Protein AF-A0A7R9UTC3-F1 (afdb_monomer)

Foldseek 3Di:
DDDDDDDDDDDDDDDDDDDDDDDDDDDPPPPPDPPPPPDPPPPDPPPVPDDPDCDPLNVLLVVLLVDDLVVNLVSCVVCVVVPDPVSVVVLVVVLVPDPDPVVNVSSVVSVVSSVVSVVVVVVVVVVVVVVVVVLVVVLVQLQADPVRDHDPVGDVVSVVVSVVSCCVPVPPPDPVVVVVVVVVD

Mean predicted aligned error: 18.28 Å

Organism: Diacronema lutheri (NCBI:txid2081491)

Solvent-accessible surface area (backbone atoms only — not comparable to full-atom values): 11999 Å² total; per-residue (Å²): 135,82,85,82,89,84,88,83,89,80,90,82,90,80,86,82,87,77,82,90,78,85,81,83,78,90,68,91,81,74,86,79,73,80,84,75,78,77,69,77,79,94,74,84,70,80,82,82,75,80,75,90,60,87,43,79,58,52,58,49,52,53,52,54,71,76,46,54,80,79,54,37,60,52,53,46,63,77,39,48,90,69,63,48,72,67,44,57,52,50,50,49,51,52,37,68,74,45,86,52,69,69,57,33,50,52,50,51,54,49,51,57,50,52,53,51,52,52,50,52,52,50,55,50,48,53,53,50,50,51,52,51,50,54,51,50,51,57,49,55,53,51,59,30,49,100,86,67,46,77,60,84,81,68,57,67,67,36,54,49,51,35,54,51,49,50,53,70,75,48,63,88,65,50,72,66,64,68,61,51,54,69,75,80,107

pLDDT: mean 70.99, std 18.12, range [33.81, 90.69]

Structure (mmCIF, N/CA/C/O backbone):
data_AF-A0A7R9UTC3-F1
#
_entry.id   AF-A0A7R9UTC3-F1
#
loop_
_atom_site.group_PDB
_atom_site.id
_atom_site.type_symbol
_atom_site.label_atom_id
_atom_site.label_alt_id
_atom_site.label_comp_id
_atom_site.label_asym_id
_atom_site.label_entity_id
_atom_site.label_seq_id
_atom_site.pdbx_PDB_ins_code
_atom_site.Cartn_x
_atom_site.Cartn_y
_atom_site.Cartn_z
_atom_site.occupancy
_atom_site.B_iso_or_equiv
_atom_site.auth_seq_id
_atom_site.auth_comp_id
_atom_site.auth_asym_id
_atom_site.auth_atom_id
_atom_site.pdbx_PDB_model_num
ATOM 1 N N . MET A 1 1 ? 42.991 -38.786 -2.535 1.00 37.38 1 MET A N 1
ATOM 2 C CA . MET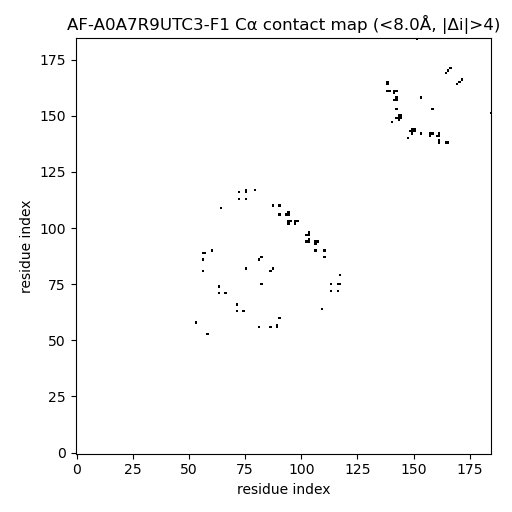 A 1 1 ? 43.175 -39.979 -3.396 1.00 37.38 1 MET A CA 1
ATOM 3 C C . MET A 1 1 ? 41.993 -40.906 -3.154 1.00 37.38 1 MET A C 1
ATOM 5 O O . MET A 1 1 ? 41.755 -41.253 -2.013 1.00 37.38 1 MET A O 1
ATOM 9 N N . ARG A 1 2 ? 41.061 -40.962 -4.114 1.00 38.56 2 ARG A N 1
ATOM 10 C CA . ARG A 1 2 ? 40.741 -42.149 -4.938 1.00 38.56 2 ARG A CA 1
ATOM 11 C C . ARG A 1 2 ? 40.221 -43.356 -4.137 1.00 38.56 2 ARG A C 1
ATOM 13 O O . ARG A 1 2 ? 40.991 -44.041 -3.479 1.00 38.56 2 ARG A O 1
ATOM 20 N N . LEU A 1 3 ? 38.918 -43.611 -4.301 1.00 45.75 3 LEU A N 1
ATOM 21 C CA . LEU A 1 3 ? 38.274 -44.921 -4.135 1.00 45.75 3 LEU A CA 1
ATOM 22 C C . LEU A 1 3 ? 39.023 -45.996 -4.945 1.00 45.75 3 LEU A C 1
ATOM 24 O O . LEU A 1 3 ? 39.682 -45.666 -5.939 1.00 45.75 3 LEU A O 1
ATOM 28 N N . PRO A 1 4 ? 38.823 -47.277 -4.605 1.00 52.94 4 PRO A N 1
ATOM 29 C CA . PRO A 1 4 ? 38.000 -48.063 -5.520 1.00 52.94 4 PRO A CA 1
ATOM 30 C C . PRO A 1 4 ? 36.991 -49.002 -4.845 1.00 52.94 4 PRO A C 1
ATOM 32 O O . PRO A 1 4 ? 37.151 -49.454 -3.715 1.00 52.94 4 PRO A O 1
ATOM 35 N N . LEU A 1 5 ? 35.946 -49.270 -5.628 1.00 44.19 5 LEU A N 1
ATOM 36 C CA . LEU A 1 5 ? 34.916 -50.280 -5.443 1.00 44.19 5 LEU A CA 1
ATOM 37 C C . LEU A 1 5 ? 35.503 -51.690 -5.301 1.00 44.19 5 LEU A C 1
ATOM 39 O O . LEU A 1 5 ? 36.396 -52.039 -6.065 1.00 44.19 5 LEU A O 1
ATOM 43 N N . THR A 1 6 ? 34.841 -52.537 -4.509 1.00 47.62 6 THR A N 1
ATOM 44 C CA . THR A 1 6 ? 34.521 -53.910 -4.931 1.00 47.62 6 THR A CA 1
ATOM 45 C C . THR A 1 6 ? 33.225 -54.396 -4.286 1.00 47.62 6 THR A C 1
ATOM 47 O O . THR A 1 6 ? 32.938 -54.168 -3.117 1.00 47.62 6 THR A O 1
ATOM 50 N N . MET A 1 7 ? 32.463 -55.054 -5.142 1.00 33.81 7 MET A N 1
ATOM 51 C CA . MET A 1 7 ? 31.121 -55.602 -5.059 1.00 33.81 7 MET A CA 1
ATOM 52 C C . MET A 1 7 ? 31.194 -57.055 -4.574 1.00 33.81 7 MET A C 1
ATOM 54 O O . MET A 1 7 ? 31.962 -57.820 -5.148 1.00 33.81 7 MET A O 1
ATOM 58 N N . VAL A 1 8 ? 30.383 -57.460 -3.588 1.00 42.84 8 VAL A N 1
ATOM 59 C CA . VAL A 1 8 ? 30.030 -58.874 -3.358 1.00 42.84 8 VAL A CA 1
ATOM 60 C C . VAL A 1 8 ? 28.569 -58.958 -2.924 1.00 42.84 8 VAL A C 1
ATOM 62 O O . VAL A 1 8 ? 28.156 -58.380 -1.922 1.00 42.84 8 VAL A O 1
ATOM 65 N N . ALA A 1 9 ? 27.798 -59.670 -3.737 1.00 37.06 9 ALA A N 1
ATOM 66 C CA . ALA A 1 9 ? 26.418 -60.049 -3.507 1.00 37.06 9 ALA A CA 1
ATOM 67 C C . ALA A 1 9 ? 26.323 -61.169 -2.458 1.00 37.06 9 ALA A C 1
ATOM 69 O O . ALA A 1 9 ? 27.143 -62.083 -2.456 1.00 37.06 9 ALA A O 1
ATOM 70 N N . SER A 1 10 ? 25.276 -61.154 -1.634 1.00 38.12 10 SER A N 1
ATOM 71 C CA . SER A 1 10 ? 24.827 -62.343 -0.909 1.00 38.12 10 SER A CA 1
ATOM 72 C C . SER A 1 10 ? 23.309 -62.359 -0.838 1.00 38.12 10 SER A C 1
ATOM 74 O O . SER A 1 10 ? 22.674 -61.397 -0.413 1.00 38.12 10 SER A O 1
ATOM 76 N N . LEU A 1 11 ? 22.767 -63.480 -1.299 1.00 36.03 11 LEU A N 1
ATOM 77 C CA . LEU A 1 11 ? 21.364 -63.847 -1.348 1.00 36.03 11 LEU A CA 1
ATOM 78 C C . LEU A 1 11 ? 20.743 -63.933 0.054 1.00 36.03 11 LEU A C 1
ATOM 80 O O . LEU A 1 11 ? 21.412 -64.289 1.022 1.00 36.03 11 LEU A O 1
ATOM 84 N N . GLY A 1 12 ? 19.433 -63.703 0.127 1.00 37.41 12 GLY A N 1
ATOM 85 C CA . GLY A 1 12 ? 18.634 -63.929 1.329 1.00 37.41 12 GLY A CA 1
ATOM 86 C C . GLY A 1 12 ? 17.148 -63.729 1.065 1.00 37.41 12 GLY A C 1
ATOM 87 O O . GLY A 1 12 ? 16.553 -62.769 1.538 1.00 37.41 12 GLY A O 1
ATOM 88 N N . ALA A 1 13 ? 16.570 -64.616 0.258 1.00 36.50 13 ALA A N 1
ATOM 89 C CA . ALA A 1 13 ? 15.149 -64.661 -0.047 1.00 36.50 13 ALA A CA 1
ATOM 90 C C . ALA A 1 13 ? 14.307 -65.022 1.193 1.00 36.50 13 ALA A C 1
ATOM 92 O O . ALA A 1 13 ? 14.515 -66.063 1.808 1.00 36.50 13 ALA A O 1
ATOM 93 N N . TRP A 1 14 ? 13.319 -64.185 1.501 1.00 40.44 14 TRP A N 1
ATOM 94 C CA . TRP A 1 14 ? 12.075 -64.544 2.190 1.00 40.44 14 TRP A CA 1
ATOM 95 C C . TRP A 1 14 ? 11.005 -64.344 1.101 1.00 40.44 14 TRP A C 1
ATOM 97 O O . TRP A 1 14 ? 10.898 -63.263 0.539 1.00 40.44 14 TRP A O 1
ATOM 107 N N . GLY A 1 15 ? 10.335 -65.364 0.573 1.00 35.06 15 GLY A N 1
ATOM 108 C CA . GLY A 1 15 ? 9.476 -66.277 1.316 1.00 35.06 15 GLY A CA 1
ATOM 109 C C . GLY A 1 15 ? 8.018 -65.793 1.292 1.00 35.06 15 GLY A C 1
ATOM 110 O O . GLY A 1 15 ? 7.385 -65.769 2.338 1.00 35.06 15 GLY A O 1
ATOM 111 N N . CYS A 1 16 ? 7.486 -65.375 0.132 1.00 38.47 16 CYS A N 1
ATOM 112 C CA . CYS A 1 16 ? 6.055 -65.101 -0.036 1.00 38.47 16 CYS A CA 1
ATOM 113 C C . CYS A 1 16 ? 5.342 -66.352 -0.558 1.00 38.47 16 CYS A C 1
ATOM 115 O O . CYS A 1 16 ? 5.507 -66.756 -1.708 1.00 38.47 16 CYS A O 1
ATOM 117 N N . ILE A 1 17 ? 4.545 -66.948 0.322 1.00 40.69 17 ILE A N 1
ATOM 118 C CA . ILE A 1 17 ? 3.571 -67.994 0.030 1.00 40.69 17 ILE A CA 1
ATOM 119 C C . ILE A 1 17 ? 2.322 -67.307 -0.526 1.00 40.69 17 ILE A C 1
ATOM 121 O O . ILE A 1 17 ? 1.690 -66.535 0.188 1.00 40.69 17 ILE A O 1
ATOM 125 N N . ALA A 1 18 ? 1.935 -67.615 -1.762 1.00 41.12 18 ALA A N 1
ATOM 126 C CA . ALA A 1 18 ? 0.545 -67.513 -2.198 1.00 41.12 18 ALA A CA 1
ATOM 127 C C . ALA A 1 18 ? 0.322 -68.399 -3.428 1.00 41.12 18 ALA A C 1
ATOM 129 O O . ALA A 1 18 ? 0.690 -68.056 -4.546 1.00 41.12 18 ALA A O 1
ATOM 130 N N . SER A 1 19 ? -0.234 -69.575 -3.140 1.00 43.91 19 SER A N 1
ATOM 131 C CA . SER A 1 19 ? -1.299 -70.267 -3.869 1.00 43.91 19 SER A CA 1
ATOM 132 C C . SER A 1 19 ? -1.400 -70.041 -5.380 1.00 43.91 19 SER A C 1
ATOM 134 O O . SER A 1 19 ? -1.719 -68.956 -5.861 1.00 43.91 19 SER A O 1
ATOM 136 N N . GLY A 1 20 ? -1.220 -71.138 -6.114 1.00 45.22 20 GLY A N 1
ATOM 137 C CA . GLY A 1 20 ? -1.264 -71.184 -7.562 1.00 45.22 20 GLY A CA 1
ATOM 138 C C . GLY A 1 20 ? -2.600 -70.766 -8.174 1.00 45.22 20 GLY A C 1
ATOM 139 O O . GLY A 1 20 ? -3.676 -71.198 -7.767 1.00 45.22 20 GLY A O 1
ATOM 140 N N . TYR A 1 21 ? -2.471 -69.992 -9.244 1.00 43.16 21 TYR A N 1
ATOM 141 C CA . TYR A 1 21 ? -3.413 -69.957 -10.347 1.00 43.16 21 TYR A CA 1
ATOM 142 C C . TYR A 1 21 ? -2.595 -69.918 -11.641 1.00 43.16 21 TYR A C 1
ATOM 144 O O . TYR A 1 21 ? -1.881 -68.957 -11.924 1.00 43.16 21 TYR A O 1
ATOM 152 N N . THR A 1 22 ? -2.633 -71.016 -12.389 1.00 63.44 22 THR A N 1
ATOM 153 C CA . THR A 1 22 ? -2.000 -71.166 -13.704 1.00 63.44 22 THR A CA 1
ATOM 154 C C . THR A 1 22 ? -2.817 -70.430 -14.771 1.00 63.44 22 THR A C 1
ATOM 156 O O . THR A 1 22 ? -3.990 -70.771 -14.936 1.00 63.44 22 THR A O 1
ATOM 159 N N . PRO A 1 23 ? -2.252 -69.494 -15.555 1.00 59.28 23 PRO A N 1
ATOM 160 C CA . PRO A 1 23 ? -2.908 -69.044 -16.778 1.00 59.28 23 PRO A CA 1
ATOM 161 C C . PRO A 1 23 ? -2.642 -70.035 -17.932 1.00 59.28 23 PRO A C 1
ATOM 163 O O . PRO A 1 23 ? -1.513 -70.517 -18.071 1.00 59.28 23 PRO A O 1
ATOM 166 N N . PRO A 1 24 ? -3.638 -70.355 -18.777 1.00 53.84 24 PRO A N 1
ATOM 167 C CA . PRO A 1 24 ? -3.433 -71.214 -19.935 1.00 53.84 24 PRO A CA 1
ATOM 168 C C . PRO A 1 24 ? -2.775 -70.463 -21.106 1.00 53.84 24 PRO A C 1
ATOM 170 O O . PRO A 1 24 ? -3.134 -69.334 -21.420 1.00 53.84 24 PRO A O 1
ATOM 173 N N . VAL A 1 25 ? -1.820 -71.160 -21.729 1.00 55.53 25 VAL A N 1
ATOM 174 C CA . VAL A 1 25 ? -1.406 -71.171 -23.147 1.00 55.53 25 VAL A CA 1
ATOM 175 C C . VAL A 1 25 ? -1.388 -69.830 -23.900 1.00 55.53 25 VAL A C 1
ATOM 177 O O . VAL A 1 25 ? -2.409 -69.259 -24.268 1.00 55.53 25 VAL A O 1
ATOM 180 N N . SER A 1 26 ? -0.167 -69.399 -24.220 1.00 53.16 26 SER A N 1
ATOM 181 C CA . SER A 1 26 ? 0.173 -68.271 -25.086 1.00 53.16 26 SER A CA 1
ATOM 182 C C . SER A 1 26 ? -0.438 -68.400 -26.485 1.00 53.16 26 SER A C 1
ATOM 184 O O . SER A 1 26 ? -0.037 -69.255 -27.272 1.00 53.16 26 SER A O 1
ATOM 186 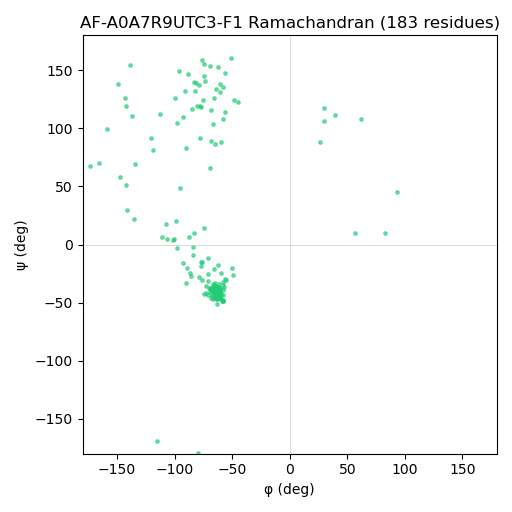N N . ASP A 1 27 ? -1.364 -67.504 -26.811 1.00 51.00 27 ASP A N 1
ATOM 187 C CA . ASP A 1 27 ? -1.904 -67.333 -28.158 1.00 51.00 27 ASP A CA 1
ATOM 188 C C . ASP A 1 27 ? -0.970 -66.398 -28.966 1.00 51.00 27 ASP A C 1
ATOM 190 O O . ASP A 1 27 ? -0.801 -65.229 -28.596 1.00 51.00 27 ASP A O 1
ATOM 194 N N . PRO A 1 28 ? -0.318 -66.847 -30.058 1.00 52.56 28 PRO A N 1
ATOM 195 C CA . PRO A 1 28 ? 0.684 -66.056 -30.783 1.00 52.56 28 PRO A CA 1
ATOM 196 C C . PRO A 1 28 ? 0.097 -64.920 -31.646 1.00 52.56 28 PRO A C 1
ATOM 198 O O . PRO A 1 28 ? 0.795 -64.344 -32.479 1.00 52.56 28 PRO A O 1
ATOM 201 N N . ARG A 1 29 ? -1.178 -64.558 -31.463 1.00 49.88 29 ARG A N 1
ATOM 202 C CA . ARG A 1 29 ? -1.873 -63.523 -32.253 1.00 49.88 29 ARG A CA 1
ATOM 203 C C . ARG A 1 29 ? -2.006 -62.161 -31.563 1.00 49.88 29 ARG A C 1
ATOM 205 O O . ARG A 1 29 ? -2.573 -61.242 -32.145 1.00 49.88 29 ARG A O 1
ATOM 212 N N . LEU A 1 30 ? -1.434 -61.985 -30.369 1.00 47.94 30 LEU A N 1
ATOM 213 C CA . LEU A 1 30 ? -1.480 -60.723 -29.610 1.00 47.94 30 LEU A CA 1
ATOM 214 C C . LEU A 1 30 ? -0.220 -59.842 -29.742 1.00 47.94 30 LEU A C 1
ATOM 216 O O . LEU A 1 30 ? -0.009 -58.936 -28.941 1.00 47.94 30 LEU A O 1
ATOM 220 N N . LEU A 1 31 ? 0.594 -60.031 -30.786 1.00 48.78 31 LEU A N 1
ATOM 221 C CA . LEU A 1 31 ? 1.733 -59.155 -31.112 1.00 48.78 31 LEU A CA 1
ATOM 222 C C . LEU A 1 31 ? 1.374 -58.085 -32.155 1.00 48.78 31 LEU A C 1
ATOM 224 O O . LEU A 1 31 ? 2.082 -57.879 -33.136 1.00 48.78 31 LEU A O 1
ATOM 228 N N . ALA A 1 32 ? 0.261 -57.382 -31.949 1.00 53.53 32 ALA A N 1
ATOM 229 C CA . ALA A 1 32 ? -0.123 -56.246 -32.788 1.00 53.53 32 ALA A CA 1
ATOM 230 C C . ALA A 1 32 ? -0.771 -55.121 -31.970 1.00 53.53 32 ALA A C 1
ATOM 232 O O . ALA A 1 32 ? -1.831 -54.602 -32.307 1.00 53.53 32 ALA A O 1
ATOM 233 N N . ARG A 1 33 ? -0.118 -54.698 -30.886 1.00 44.84 33 ARG A N 1
ATOM 234 C CA . ARG A 1 33 ? -0.362 -53.376 -30.298 1.00 44.84 33 ARG A CA 1
ATOM 235 C C . ARG A 1 33 ? 0.937 -52.592 -30.307 1.00 44.84 33 ARG A C 1
ATOM 237 O O . ARG A 1 33 ? 1.757 -52.682 -29.402 1.00 44.84 33 ARG A O 1
ATOM 244 N N . ARG A 1 34 ? 1.105 -51.837 -31.397 1.00 45.22 34 ARG A N 1
ATOM 245 C CA . ARG A 1 34 ? 2.093 -50.766 -31.542 1.00 45.22 34 ARG A CA 1
ATOM 246 C C . ARG A 1 34 ? 2.065 -49.917 -30.273 1.00 45.22 34 ARG A C 1
ATOM 248 O O . ARG A 1 34 ? 1.028 -49.357 -29.923 1.00 45.22 34 ARG A O 1
ATOM 255 N N . SER A 1 35 ? 3.211 -49.814 -29.621 1.00 50.09 35 SER A N 1
ATOM 256 C CA . SER A 1 35 ? 3.512 -48.797 -28.626 1.00 50.09 35 SER A CA 1
ATOM 257 C C . SER A 1 35 ? 3.402 -47.419 -29.283 1.00 50.09 35 SER A C 1
ATOM 259 O O . SER A 1 35 ? 4.376 -46.885 -29.813 1.00 50.09 35 SER A O 1
ATOM 261 N N . VAL A 1 36 ? 2.201 -46.843 -29.287 1.00 50.47 36 VAL A N 1
ATOM 262 C CA . VAL A 1 36 ? 2.043 -45.405 -29.491 1.00 50.47 36 VAL A CA 1
ATOM 263 C C . VAL A 1 36 ? 2.399 -44.772 -28.158 1.00 50.47 36 VAL A C 1
ATOM 265 O O . VAL A 1 36 ? 1.575 -44.655 -27.255 1.00 50.47 36 VAL A O 1
ATOM 268 N N . PHE A 1 37 ? 3.675 -44.427 -28.024 1.00 45.34 37 PHE A N 1
ATOM 269 C CA . PHE A 1 37 ? 4.155 -43.529 -26.988 1.00 45.34 37 PHE A CA 1
ATOM 270 C C . PHE A 1 37 ? 3.513 -42.163 -27.274 1.00 45.34 37 PHE A C 1
ATOM 272 O O . PHE A 1 37 ? 4.048 -41.354 -28.034 1.00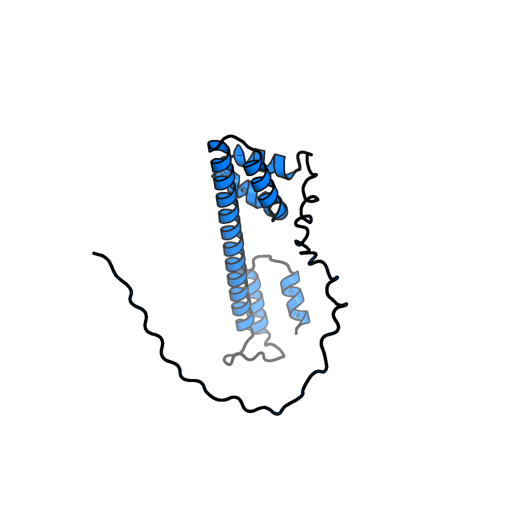 45.34 37 PHE A O 1
ATOM 279 N N . LEU A 1 38 ? 2.299 -41.942 -26.762 1.00 51.88 38 LEU A N 1
ATOM 280 C CA . LEU A 1 38 ? 1.646 -40.638 -26.797 1.00 51.88 38 LEU A CA 1
ATOM 281 C C . LEU A 1 38 ? 2.430 -39.721 -25.862 1.00 51.88 38 LEU A C 1
ATOM 283 O O . LEU A 1 38 ? 2.171 -39.621 -24.666 1.00 51.88 38 LEU A O 1
ATOM 287 N N . ARG A 1 39 ? 3.440 -39.076 -26.440 1.00 52.66 39 ARG A N 1
ATOM 288 C CA . ARG A 1 39 ? 4.055 -37.859 -25.925 1.00 52.66 39 ARG A CA 1
ATOM 289 C C . ARG A 1 39 ? 2.900 -36.898 -25.591 1.00 52.66 39 ARG A C 1
ATOM 291 O O . ARG A 1 39 ? 2.074 -36.667 -26.480 1.00 52.66 39 ARG A O 1
ATOM 298 N N . PRO A 1 40 ? 2.781 -36.373 -24.359 1.00 53.25 40 PRO A N 1
ATOM 299 C CA . PRO A 1 40 ? 1.737 -35.402 -24.071 1.00 53.25 40 PRO A CA 1
ATOM 300 C C . PRO A 1 40 ? 1.929 -34.218 -25.028 1.00 53.25 40 PRO A C 1
ATOM 302 O O . PRO A 1 40 ? 3.074 -33.804 -25.249 1.00 53.25 40 PRO A O 1
ATOM 305 N N . PRO A 1 41 ? 0.865 -33.694 -25.656 1.00 49.38 41 PRO A N 1
ATOM 306 C CA . PRO A 1 41 ? 1.006 -32.536 -26.513 1.00 49.38 41 PRO A CA 1
ATOM 307 C C . PRO A 1 41 ? 1.394 -31.348 -25.634 1.00 49.38 41 PRO A C 1
ATOM 309 O O . PRO A 1 41 ? 0.560 -30.752 -24.959 1.00 49.38 41 PRO A O 1
ATOM 312 N N . THR A 1 42 ? 2.671 -30.972 -25.666 1.00 55.91 42 THR A N 1
ATOM 313 C CA . THR A 1 42 ? 3.164 -29.665 -25.220 1.00 55.91 42 THR A CA 1
ATOM 314 C C . THR A 1 42 ? 2.658 -28.605 -26.203 1.00 55.91 42 THR A C 1
ATOM 316 O O . THR A 1 42 ? 3.397 -28.045 -27.005 1.00 55.91 42 THR A O 1
ATOM 319 N N . ARG A 1 43 ? 1.341 -28.409 -26.235 1.00 53.34 43 ARG A N 1
ATOM 320 C CA . ARG A 1 43 ? 0.651 -27.482 -27.133 1.00 53.34 43 ARG A CA 1
ATOM 321 C C . ARG A 1 43 ? -0.584 -26.925 -26.430 1.00 53.34 43 ARG A C 1
ATOM 323 O O . ARG A 1 43 ? -1.707 -27.082 -26.886 1.00 53.34 43 ARG A O 1
ATOM 330 N N . ALA A 1 44 ? -0.360 -26.286 -25.286 1.00 49.81 44 ALA A N 1
ATOM 331 C CA . ALA A 1 44 ? -1.412 -25.583 -24.557 1.00 49.81 44 ALA A CA 1
ATOM 332 C C . ALA A 1 44 ? -0.942 -24.259 -23.931 1.00 49.81 44 ALA A C 1
ATOM 334 O O . ALA A 1 44 ? -1.493 -23.850 -22.923 1.00 49.81 44 ALA A O 1
ATOM 335 N N . LEU A 1 45 ? 0.040 -23.571 -24.530 1.00 50.84 45 LEU A N 1
ATOM 336 C CA . LEU A 1 45 ? 0.367 -22.173 -24.186 1.00 50.84 45 LEU A CA 1
ATOM 337 C C . LEU A 1 45 ? 0.597 -21.292 -25.429 1.00 50.84 45 LEU A C 1
ATOM 339 O O . LEU A 1 45 ? 1.240 -20.256 -25.354 1.00 50.84 45 LEU A O 1
ATOM 343 N N . ALA A 1 46 ? 0.079 -21.686 -26.596 1.00 43.31 46 ALA A N 1
ATOM 344 C CA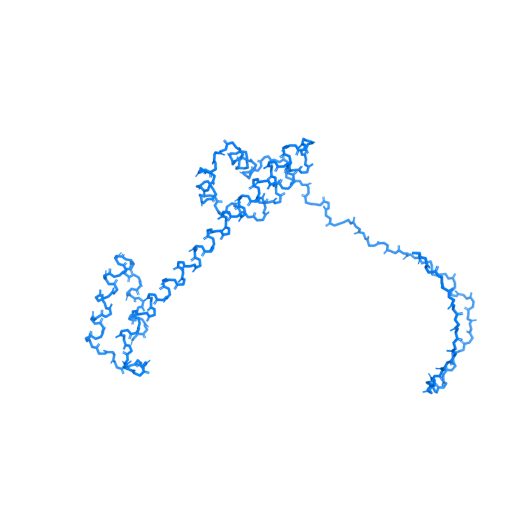 . ALA A 1 46 ? 0.224 -20.893 -27.824 1.00 43.31 46 ALA A CA 1
ATOM 345 C C . ALA A 1 46 ? -0.827 -19.772 -27.970 1.00 43.31 46 ALA A C 1
ATOM 347 O O . ALA A 1 46 ? -0.788 -19.029 -28.941 1.00 43.31 46 ALA A O 1
ATOM 348 N N . TRP A 1 47 ? -1.770 -19.644 -27.031 1.00 46.38 47 TRP A N 1
ATOM 349 C CA . TRP A 1 47 ? -2.847 -18.645 -27.083 1.00 46.38 47 TRP A CA 1
ATOM 350 C C . TRP A 1 47 ? -2.656 -17.482 -26.096 1.00 46.38 47 TRP A C 1
ATOM 352 O O . TRP A 1 47 ? -3.508 -16.604 -26.031 1.00 46.38 47 TRP A O 1
ATOM 362 N N . LEU A 1 48 ? -1.523 -17.425 -25.383 1.00 50.75 48 LEU A N 1
ATOM 363 C CA . LEU A 1 48 ? -1.138 -16.253 -24.582 1.00 50.75 48 LEU A CA 1
ATOM 364 C C . LEU A 1 48 ? -0.360 -15.190 -25.382 1.00 50.75 48 LEU A C 1
ATOM 366 O O . LEU A 1 48 ? 0.127 -14.228 -24.804 1.00 50.75 48 LEU A O 1
ATOM 370 N N . SER A 1 49 ? -0.229 -15.349 -26.701 1.00 52.78 49 SER A N 1
ATOM 371 C CA . SER A 1 49 ? 0.483 -14.402 -27.564 1.00 52.78 49 SER A CA 1
ATOM 372 C C . SER A 1 49 ? -0.467 -13.820 -28.605 1.00 52.78 49 SER A C 1
ATOM 374 O O . SER A 1 49 ? -0.546 -14.297 -29.732 1.00 52.78 49 SER A O 1
ATOM 376 N N . ALA A 1 50 ? -1.236 -12.811 -28.195 1.00 49.44 50 ALA A N 1
ATOM 377 C CA . ALA A 1 50 ? -1.827 -11.822 -29.097 1.00 49.44 50 ALA A CA 1
ATOM 378 C C . ALA A 1 50 ? -2.352 -10.617 -28.298 1.00 49.44 50 ALA A C 1
ATOM 380 O O . ALA A 1 50 ? -3.552 -10.385 -28.196 1.00 49.44 50 ALA A O 1
ATOM 381 N N . SER A 1 51 ? -1.440 -9.825 -27.742 1.00 51.88 51 SER A N 1
ATOM 382 C CA . SER A 1 51 ? -1.723 -8.431 -27.390 1.00 51.88 51 SER A CA 1
ATOM 383 C C . SER A 1 51 ? -0.552 -7.573 -27.861 1.00 51.88 51 SER A C 1
ATOM 385 O O . SER A 1 51 ? 0.247 -7.074 -27.075 1.00 51.88 51 SER A O 1
ATOM 387 N N . SER A 1 52 ? -0.411 -7.436 -29.182 1.00 51.50 52 SER A N 1
ATOM 388 C CA . SER A 1 52 ? 0.601 -6.573 -29.805 1.00 51.50 52 SER A CA 1
ATOM 389 C C . SER A 1 52 ? 0.164 -5.104 -29.903 1.00 51.50 52 SER A C 1
ATOM 391 O O . SER A 1 52 ? 0.815 -4.320 -30.588 1.00 51.50 52 SER A O 1
ATOM 393 N N . ALA A 1 53 ? -0.943 -4.718 -29.263 1.00 49.12 53 ALA A N 1
ATOM 394 C CA . ALA A 1 53 ? -1.280 -3.312 -29.085 1.00 49.12 53 ALA A CA 1
ATOM 395 C C . ALA A 1 53 ? -0.525 -2.775 -27.858 1.00 49.12 53 ALA A C 1
ATOM 397 O O . ALA A 1 53 ? -0.459 -3.498 -26.859 1.00 49.12 53 ALA A O 1
ATOM 398 N N . PRO A 1 54 ? 0.017 -1.540 -27.897 1.00 57.22 54 PRO A N 1
ATOM 399 C CA . PRO A 1 54 ? 0.497 -0.887 -26.690 1.00 57.22 54 PRO A CA 1
ATOM 400 C C . PRO A 1 54 ? -0.681 -0.809 -25.725 1.00 57.22 54 PRO A C 1
ATOM 402 O O . PRO A 1 54 ? -1.672 -0.115 -25.955 1.00 57.22 54 PRO A O 1
ATOM 405 N N . THR A 1 55 ? -0.615 -1.623 -24.683 1.00 74.06 55 THR A N 1
ATOM 406 C CA . THR A 1 55 ? -1.642 -1.628 -23.653 1.00 74.06 55 THR A CA 1
ATOM 407 C C . THR A 1 55 ? -1.437 -0.401 -22.776 1.00 74.06 55 THR A C 1
ATOM 409 O O . THR A 1 55 ? -0.337 0.139 -22.672 1.00 74.06 55 THR A O 1
ATOM 412 N N . ARG A 1 56 ? -2.484 0.027 -22.069 1.00 82.12 56 ARG A N 1
ATOM 413 C CA . ARG A 1 56 ? -2.381 1.060 -21.023 1.00 82.12 56 ARG A CA 1
ATOM 414 C C . ARG A 1 56 ? -1.247 0.774 -20.016 1.00 82.12 56 ARG A C 1
ATOM 416 O O . ARG A 1 56 ? -0.710 1.701 -19.417 1.00 82.12 56 ARG A O 1
ATOM 423 N N . LEU A 1 57 ? -0.880 -0.501 -19.847 1.00 84.44 57 LEU A N 1
ATOM 424 C CA . LEU A 1 57 ? 0.242 -0.956 -19.027 1.00 84.44 57 LEU A CA 1
ATOM 425 C C . LEU A 1 57 ? 1.602 -0.593 -19.634 1.00 84.44 57 LEU A C 1
ATOM 427 O O . LEU A 1 57 ? 2.492 -0.193 -18.895 1.00 84.44 57 LEU A O 1
ATOM 431 N N . ASP A 1 58 ? 1.761 -0.651 -20.955 1.00 86.25 58 ASP A N 1
ATOM 432 C CA . ASP A 1 58 ? 3.019 -0.294 -21.622 1.00 86.25 58 ASP A CA 1
ATOM 433 C C . ASP A 1 58 ? 3.338 1.191 -21.459 1.00 86.25 58 ASP A C 1
ATOM 435 O O . ASP A 1 58 ? 4.469 1.562 -21.145 1.00 86.25 58 ASP A O 1
ATOM 439 N N . GLU A 1 59 ? 2.326 2.052 -21.584 1.00 87.12 59 GLU A N 1
ATOM 440 C CA . GLU A 1 59 ? 2.478 3.480 -21.299 1.00 87.12 59 GLU A CA 1
ATOM 441 C C . GLU A 1 59 ? 2.852 3.732 -19.834 1.00 87.12 59 GLU A C 1
ATOM 443 O O . GLU A 1 59 ? 3.683 4.595 -19.543 1.00 87.12 59 GLU A O 1
ATOM 448 N N . LEU A 1 60 ? 2.261 2.973 -18.905 1.00 87.62 60 LEU A N 1
ATOM 449 C CA . LEU A 1 60 ? 2.583 3.060 -17.484 1.00 87.62 60 LEU A CA 1
ATOM 450 C C . LEU A 1 60 ? 4.032 2.632 -17.216 1.00 87.62 60 LEU A C 1
ATOM 452 O O . LEU A 1 60 ? 4.755 3.348 -16.525 1.00 87.62 60 LEU A O 1
ATOM 456 N N . ILE A 1 61 ? 4.477 1.519 -17.806 1.00 88.50 61 ILE A N 1
ATOM 457 C CA . ILE A 1 61 ? 5.851 1.013 -17.691 1.00 88.50 61 ILE A CA 1
ATOM 458 C C . ILE A 1 61 ? 6.841 2.039 -18.252 1.00 88.50 61 ILE A C 1
ATOM 460 O O . ILE A 1 61 ? 7.847 2.336 -17.609 1.00 88.50 61 ILE A O 1
ATOM 464 N N . LEU A 1 62 ? 6.546 2.650 -19.404 1.00 87.81 62 LEU A N 1
ATOM 465 C CA . LEU A 1 62 ? 7.380 3.712 -19.974 1.00 87.81 62 LEU A CA 1
ATOM 466 C C . LEU A 1 62 ? 7.489 4.920 -19.038 1.00 87.81 62 LEU A C 1
ATOM 468 O O . LEU A 1 62 ? 8.594 5.402 -18.784 1.00 87.81 62 LEU A O 1
ATOM 472 N N . ARG A 1 63 ? 6.372 5.379 -18.464 1.00 87.06 63 ARG A N 1
ATOM 473 C CA . ARG A 1 63 ? 6.384 6.495 -17.503 1.00 87.06 63 ARG A CA 1
ATOM 474 C C . ARG A 1 63 ? 7.205 6.155 -16.267 1.00 87.06 63 ARG A C 1
ATOM 476 O O . ARG A 1 63 ? 8.048 6.957 -15.863 1.00 87.06 63 ARG A O 1
ATOM 483 N N . MET A 1 64 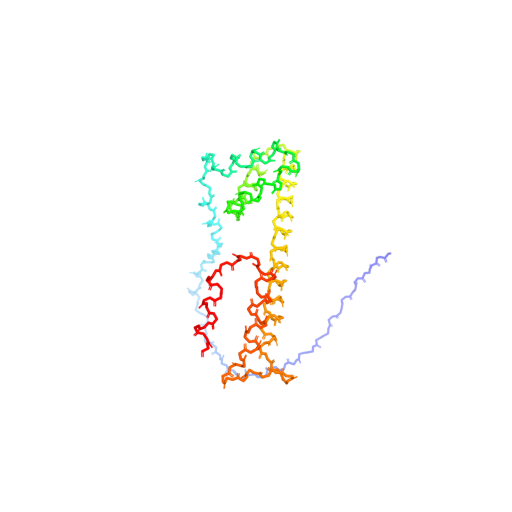? 7.020 4.960 -15.712 1.00 86.19 64 MET A N 1
ATOM 484 C CA . MET A 1 64 ? 7.774 4.486 -14.550 1.00 86.19 64 MET A CA 1
ATOM 485 C C . MET A 1 64 ? 9.280 4.410 -14.827 1.00 86.19 64 MET A C 1
ATOM 487 O O . MET A 1 64 ? 10.063 4.818 -13.975 1.00 86.19 64 MET A O 1
ATOM 491 N N . ARG A 1 65 ? 9.691 3.993 -16.032 1.00 83.38 65 ARG A N 1
ATOM 492 C CA . ARG A 1 65 ? 11.106 3.957 -16.449 1.00 83.38 65 ARG A CA 1
ATOM 493 C C . ARG A 1 65 ? 11.756 5.338 -16.511 1.00 83.38 65 ARG A C 1
ATOM 495 O O . ARG A 1 65 ? 12.933 5.474 -16.204 1.00 83.38 65 ARG A O 1
ATOM 502 N N . THR A 1 66 ? 11.007 6.357 -16.926 1.00 83.56 66 THR A N 1
ATOM 503 C CA . THR A 1 66 ? 11.526 7.732 -17.062 1.00 83.56 66 THR A CA 1
ATOM 504 C C . THR A 1 66 ? 11.512 8.533 -15.759 1.00 83.56 66 THR A C 1
ATOM 506 O O . THR A 1 66 ? 12.050 9.638 -15.705 1.00 83.56 66 THR A O 1
ATOM 509 N N . THR A 1 67 ? 10.881 8.000 -14.713 1.00 84.50 67 THR A N 1
ATOM 510 C CA . THR A 1 67 ? 10.584 8.735 -13.483 1.00 84.50 67 THR A CA 1
ATOM 511 C C . THR A 1 67 ? 11.649 8.498 -12.405 1.00 84.50 67 THR A C 1
ATOM 513 O O . THR A 1 67 ? 12.261 7.438 -12.321 1.00 84.50 67 THR A O 1
ATOM 516 N N . THR A 1 68 ? 11.870 9.497 -11.546 1.00 79.88 68 THR A N 1
ATOM 517 C CA . THR A 1 68 ? 12.799 9.404 -10.405 1.00 79.88 68 THR A CA 1
ATOM 518 C C . THR A 1 68 ? 12.238 8.553 -9.256 1.00 79.88 68 THR A C 1
ATOM 520 O O . THR A 1 68 ? 11.025 8.455 -9.069 1.00 79.88 68 THR A O 1
ATOM 523 N N . SER A 1 69 ? 13.113 7.972 -8.424 1.00 74.25 69 SER A N 1
ATOM 524 C CA . SER A 1 69 ? 12.720 7.034 -7.352 1.00 74.25 69 SER A CA 1
ATOM 525 C C . SER A 1 69 ? 11.678 7.583 -6.362 1.00 74.25 69 SER A C 1
ATOM 527 O O . SER A 1 69 ? 10.888 6.806 -5.835 1.00 74.25 69 SER A O 1
ATOM 529 N N . SER A 1 70 ? 11.654 8.894 -6.098 1.00 74.75 70 SER A N 1
ATOM 530 C CA . SER A 1 70 ? 10.690 9.524 -5.178 1.00 74.75 70 SER A CA 1
ATOM 531 C C . SER A 1 70 ? 9.302 9.729 -5.794 1.00 74.75 70 SER A C 1
ATOM 533 O O . SER A 1 70 ? 8.298 9.751 -5.086 1.00 74.75 70 SER A O 1
ATOM 535 N N . GLN A 1 71 ? 9.236 9.892 -7.112 1.00 83.50 71 GLN A N 1
ATOM 536 C CA . GLN A 1 71 ? 7.990 10.018 -7.866 1.00 83.50 71 GLN A CA 1
ATOM 537 C C . GLN A 1 71 ? 7.437 8.641 -8.259 1.00 83.50 71 GLN A C 1
ATOM 539 O O . GLN A 1 71 ? 6.228 8.493 -8.418 1.00 83.50 71 GLN A O 1
ATOM 544 N N . LEU A 1 72 ? 8.301 7.624 -8.343 1.00 84.81 72 LEU A N 1
ATOM 545 C CA . LEU A 1 72 ? 7.909 6.247 -8.631 1.00 84.81 72 LEU A CA 1
ATOM 546 C C . LEU A 1 72 ? 6.945 5.696 -7.573 1.00 84.81 72 LEU A C 1
ATOM 548 O O . LEU A 1 72 ? 5.909 5.147 -7.932 1.00 84.81 72 LEU A O 1
ATOM 552 N N . SER A 1 73 ? 7.230 5.889 -6.282 1.00 82.25 73 SER A N 1
ATOM 553 C CA . SER A 1 73 ? 6.346 5.416 -5.205 1.00 82.25 73 SER A CA 1
ATOM 554 C C . SER A 1 73 ? 4.964 6.075 -5.246 1.00 82.25 73 SER A C 1
ATOM 556 O O . SER A 1 73 ? 3.958 5.406 -5.019 1.00 82.25 73 SER A O 1
ATOM 558 N N . LYS A 1 74 ? 4.898 7.361 -5.613 1.00 86.44 74 LYS A N 1
ATOM 559 C CA . LYS A 1 74 ? 3.631 8.081 -5.820 1.00 86.44 74 LYS A CA 1
ATOM 560 C C . LYS A 1 74 ? 2.856 7.530 -7.015 1.00 86.44 74 LYS A C 1
ATOM 562 O O . LYS A 1 74 ? 1.678 7.223 -6.877 1.00 86.44 74 LYS A O 1
ATOM 567 N N . LEU A 1 75 ? 3.525 7.327 -8.151 1.00 87.50 75 LEU A N 1
ATOM 568 C CA . LEU A 1 75 ? 2.907 6.728 -9.338 1.00 87.50 75 LEU A CA 1
ATOM 569 C C . LEU A 1 75 ? 2.388 5.313 -9.069 1.00 87.50 75 LEU A C 1
ATOM 571 O O . LEU A 1 75 ? 1.317 4.956 -9.557 1.00 87.50 75 LEU A O 1
ATOM 575 N N . VAL A 1 76 ? 3.125 4.519 -8.288 1.00 86.75 76 VAL A N 1
ATOM 576 C CA . VAL A 1 76 ? 2.693 3.185 -7.857 1.00 86.75 76 VAL A CA 1
ATOM 577 C C . VAL A 1 76 ? 1.441 3.281 -6.986 1.00 86.75 76 VAL A C 1
ATOM 579 O O . VAL A 1 76 ? 0.483 2.557 -7.236 1.00 86.75 76 VAL A O 1
ATOM 582 N N . ALA A 1 77 ? 1.405 4.202 -6.019 1.00 84.00 77 ALA A N 1
ATOM 583 C CA . ALA A 1 77 ? 0.242 4.395 -5.154 1.00 84.00 77 ALA A CA 1
ATOM 584 C C . ALA A 1 77 ? -1.010 4.844 -5.933 1.00 84.00 77 ALA A C 1
ATOM 586 O O . ALA A 1 77 ? -2.093 4.298 -5.731 1.00 84.00 77 ALA A O 1
ATOM 587 N N . GLU A 1 78 ? -0.868 5.786 -6.869 1.00 86.50 78 GLU A N 1
ATOM 588 C CA . GLU A 1 78 ? -1.970 6.274 -7.716 1.00 86.50 78 GLU A CA 1
ATOM 589 C C . GLU A 1 78 ? -2.525 5.188 -8.647 1.00 86.50 78 GLU A C 1
ATOM 591 O O . GLU A 1 78 ? -3.723 5.154 -8.936 1.00 86.50 78 GLU A O 1
ATOM 596 N N . ASN A 1 79 ? -1.660 4.282 -9.109 1.00 87.75 79 ASN A N 1
ATOM 597 C CA . ASN A 1 79 ? -2.005 3.240 -10.071 1.00 87.75 79 ASN A CA 1
ATOM 598 C C . ASN A 1 79 ? -2.079 1.844 -9.439 1.00 87.75 79 ASN A C 1
ATOM 600 O O . ASN A 1 79 ? -2.087 0.860 -10.172 1.00 87.75 79 ASN A O 1
ATOM 604 N N . ILE A 1 80 ? -2.195 1.730 -8.112 1.00 84.44 80 ILE A N 1
ATOM 605 C CA . ILE A 1 80 ? -2.125 0.440 -7.401 1.00 84.44 80 ILE A CA 1
ATOM 606 C C . ILE A 1 80 ? -3.157 -0.584 -7.897 1.00 84.44 80 ILE A C 1
ATOM 608 O O . ILE A 1 80 ? -2.891 -1.777 -7.915 1.00 84.44 80 ILE A O 1
ATOM 612 N N . LYS A 1 81 ? -4.315 -0.117 -8.384 1.00 84.31 81 LYS A N 1
ATOM 613 C CA . LYS A 1 81 ? -5.367 -0.967 -8.971 1.00 84.31 81 LYS A CA 1
ATOM 614 C C . LYS A 1 81 ? -4.995 -1.563 -10.332 1.00 84.31 81 LYS A C 1
ATOM 616 O O . LYS A 1 81 ? -5.587 -2.555 -10.734 1.00 84.31 81 LYS A O 1
ATOM 621 N N . LEU A 1 82 ? -4.090 -0.915 -11.063 1.00 83.69 82 LEU A N 1
ATOM 622 C CA . LEU A 1 82 ? -3.610 -1.351 -12.378 1.00 83.69 82 LEU A CA 1
ATOM 623 C C . LEU A 1 82 ? -2.349 -2.214 -12.272 1.00 83.69 82 LEU A C 1
ATOM 625 O O . LEU A 1 82 ? -1.983 -2.862 -13.247 1.00 83.69 82 LEU A O 1
ATOM 629 N N . ILE A 1 83 ? -1.670 -2.190 -11.123 1.00 85.31 83 ILE A N 1
ATOM 630 C CA . ILE A 1 83 ? -0.455 -2.963 -10.879 1.00 85.31 83 ILE A CA 1
ATOM 631 C C . ILE A 1 83 ? -0.875 -4.314 -10.303 1.00 85.31 83 ILE A C 1
ATOM 633 O O . ILE A 1 83 ? -0.927 -4.522 -9.094 1.00 85.31 83 ILE A O 1
ATOM 637 N N . ASP A 1 84 ? -1.227 -5.216 -11.207 1.00 85.31 84 ASP A N 1
ATOM 638 C CA . ASP A 1 84 ? -1.665 -6.577 -10.929 1.00 85.31 84 ASP A CA 1
ATOM 639 C C . ASP A 1 84 ? -0.661 -7.603 -11.488 1.00 85.31 84 ASP A C 1
ATOM 641 O O . ASP A 1 84 ? 0.441 -7.270 -11.931 1.00 85.31 84 ASP A O 1
ATOM 645 N N . THR A 1 85 ? -1.036 -8.882 -11.501 1.00 86.12 85 THR A N 1
ATOM 646 C CA . THR A 1 85 ? -0.233 -9.933 -12.142 1.00 86.12 85 THR A CA 1
ATOM 647 C C . THR A 1 85 ? 0.014 -9.648 -13.629 1.00 86.12 85 THR A C 1
ATOM 649 O O . THR A 1 85 ? 1.099 -9.938 -14.130 1.00 86.12 85 THR A O 1
ATOM 652 N N . SER A 1 86 ? -0.948 -9.041 -14.327 1.00 86.56 86 SER A N 1
ATOM 653 C CA . SER A 1 86 ? -0.844 -8.694 -15.749 1.00 86.56 86 SER A CA 1
ATOM 654 C C . SER A 1 86 ? 0.259 -7.665 -16.007 1.00 86.56 86 SER A C 1
ATOM 656 O O . SER A 1 86 ? 0.990 -7.793 -16.989 1.00 86.56 86 SER A O 1
ATOM 658 N N . PHE A 1 87 ? 0.443 -6.692 -15.107 1.00 88.38 87 PHE A N 1
ATOM 659 C CA . PHE A 1 87 ? 1.556 -5.739 -15.164 1.00 88.38 87 PHE A CA 1
ATOM 660 C C . PHE A 1 87 ? 2.921 -6.444 -15.138 1.00 88.38 87 PHE A C 1
ATOM 662 O O . PHE A 1 87 ? 3.771 -6.181 -15.991 1.00 88.38 87 PHE A O 1
ATOM 669 N N . PHE A 1 88 ? 3.128 -7.372 -14.200 1.00 89.19 88 PHE A N 1
ATOM 670 C CA . PHE A 1 88 ? 4.398 -8.099 -14.087 1.00 89.19 88 PHE A CA 1
ATOM 671 C C . PHE A 1 88 ? 4.633 -9.053 -15.261 1.00 89.19 88 PHE A C 1
ATOM 673 O O . PHE A 1 88 ? 5.758 -9.152 -15.748 1.00 89.19 88 PHE A O 1
ATOM 680 N N . LEU A 1 89 ? 3.580 -9.709 -15.759 1.00 89.50 89 LEU A N 1
ATOM 681 C CA . LEU A 1 89 ? 3.664 -10.538 -16.964 1.00 89.50 89 LEU A CA 1
ATOM 682 C C . LEU A 1 89 ? 4.053 -9.708 -18.189 1.00 89.50 89 LEU A C 1
ATOM 684 O O . LEU A 1 89 ? 4.903 -10.130 -18.971 1.00 89.50 89 LEU A O 1
ATOM 688 N N . ARG A 1 90 ? 3.486 -8.506 -18.330 1.00 88.44 90 ARG A N 1
ATOM 689 C CA . ARG A 1 90 ? 3.829 -7.618 -19.439 1.00 88.44 90 ARG A CA 1
ATOM 690 C C . ARG A 1 90 ? 5.268 -7.125 -19.355 1.00 88.44 90 ARG A C 1
ATOM 692 O O . ARG A 1 90 ? 5.966 -7.064 -20.363 1.00 88.44 90 ARG A O 1
ATOM 699 N N . LEU A 1 91 ? 5.733 -6.809 -18.153 1.00 88.25 91 LEU A N 1
ATOM 700 C CA . LEU A 1 91 ? 7.112 -6.399 -17.930 1.00 88.25 91 LEU A CA 1
ATOM 701 C C . LEU A 1 91 ? 8.103 -7.541 -18.228 1.00 88.25 91 LEU A C 1
ATOM 703 O O . LEU A 1 91 ? 9.153 -7.287 -18.816 1.00 88.25 91 LEU A O 1
ATOM 707 N N . ALA A 1 92 ? 7.746 -8.791 -17.913 1.00 88.25 92 ALA A N 1
ATOM 708 C CA . ALA A 1 92 ? 8.521 -9.968 -18.308 1.00 88.25 92 ALA A CA 1
ATOM 709 C C . ALA A 1 92 ? 8.561 -10.149 -19.838 1.00 88.25 92 ALA A C 1
ATOM 711 O O . ALA A 1 92 ? 9.634 -10.352 -20.398 1.00 88.25 92 ALA A O 1
ATOM 712 N N . GLU A 1 93 ? 7.430 -9.982 -20.531 1.00 88.75 93 GLU A N 1
ATOM 713 C CA . GLU A 1 93 ? 7.370 -10.035 -22.001 1.00 88.75 93 GLU A CA 1
ATOM 714 C C . GLU A 1 93 ? 8.235 -8.940 -22.659 1.00 88.75 93 GLU A C 1
ATOM 716 O O . GLU A 1 93 ? 8.932 -9.185 -23.648 1.00 88.75 93 GLU A O 1
ATOM 721 N N . LEU A 1 94 ? 8.253 -7.730 -22.088 1.00 86.12 94 LEU A N 1
ATOM 722 C CA . LEU A 1 94 ? 9.131 -6.641 -22.533 1.00 86.12 94 LEU A CA 1
ATOM 723 C C . LEU A 1 94 ? 10.613 -6.959 -22.294 1.00 86.12 94 LEU A C 1
ATOM 725 O O . LEU A 1 94 ? 11.455 -6.664 -23.144 1.00 86.12 94 LEU A O 1
ATOM 729 N N . ALA A 1 95 ? 10.947 -7.583 -21.164 1.00 87.19 95 ALA A N 1
ATOM 730 C CA . ALA A 1 95 ? 12.312 -8.017 -20.884 1.00 87.19 95 ALA A CA 1
ATOM 731 C C . ALA A 1 95 ? 12.758 -9.145 -21.833 1.00 87.19 95 ALA A C 1
ATOM 733 O O . ALA A 1 95 ? 13.899 -9.141 -22.300 1.00 87.19 95 ALA A O 1
ATOM 734 N N . ASP A 1 96 ? 11.871 -10.076 -22.184 1.00 85.81 96 ASP A N 1
ATOM 735 C CA . ASP A 1 96 ? 12.170 -11.158 -23.126 1.00 85.81 96 ASP A CA 1
ATOM 736 C C . ASP A 1 96 ? 12.350 -10.650 -24.561 1.00 85.81 96 ASP A C 1
ATOM 738 O O . ASP A 1 96 ? 13.291 -11.070 -25.236 1.00 85.81 96 ASP A O 1
ATOM 742 N N . SER A 1 97 ? 11.513 -9.703 -24.998 1.00 86.06 97 SER A N 1
ATOM 743 C CA . SER A 1 97 ? 11.556 -9.115 -26.350 1.00 86.06 97 SER A CA 1
ATOM 744 C C . SER A 1 97 ? 12.670 -8.087 -26.572 1.00 86.06 97 SER A C 1
ATOM 746 O O . SER A 1 97 ? 12.978 -7.754 -27.714 1.00 86.06 97 SER A O 1
ATOM 748 N N . THR A 1 98 ? 13.289 -7.579 -25.505 1.00 85.88 98 THR A N 1
ATOM 749 C CA . THR A 1 98 ? 14.429 -6.658 -25.600 1.00 85.88 98 THR A CA 1
ATOM 750 C C . THR A 1 98 ? 15.730 -7.431 -25.818 1.00 85.88 98 THR A C 1
ATOM 752 O O . THR A 1 98 ? 16.009 -8.356 -25.068 1.00 85.88 98 THR A O 1
ATOM 755 N N . ASP A 1 99 ? 16.579 -7.044 -26.771 1.00 85.94 99 ASP A N 1
ATOM 756 C CA . ASP A 1 99 ? 17.868 -7.727 -27.015 1.00 85.94 99 ASP A CA 1
ATOM 757 C C . ASP A 1 99 ? 19.035 -7.161 -26.180 1.00 85.94 99 ASP A C 1
ATOM 759 O O . ASP A 1 99 ? 20.045 -7.834 -25.955 1.00 85.94 99 ASP A O 1
ATOM 763 N N . ASP A 1 100 ? 18.901 -5.932 -25.672 1.00 90.25 100 ASP A N 1
ATOM 764 C CA . ASP A 1 100 ? 19.921 -5.277 -24.850 1.00 90.25 100 ASP A CA 1
ATOM 765 C C . ASP A 1 100 ? 19.915 -5.802 -23.404 1.00 90.25 100 ASP A C 1
ATOM 767 O O . ASP A 1 100 ? 18.950 -5.639 -22.653 1.00 90.25 100 ASP A O 1
ATOM 771 N N . ARG A 1 101 ? 21.041 -6.389 -22.979 1.00 87.88 101 ARG A N 1
ATOM 772 C CA . ARG A 1 101 ? 21.230 -6.918 -21.619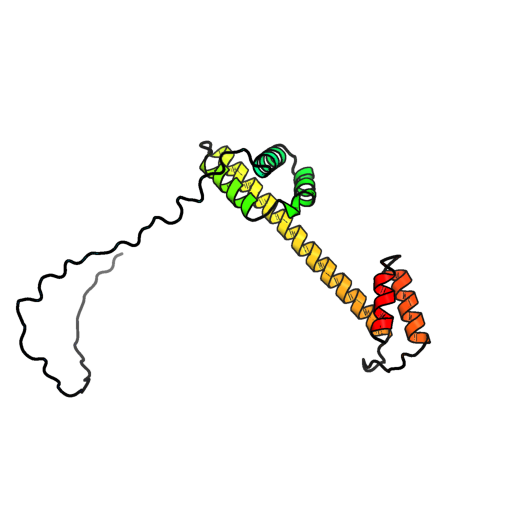 1.00 87.88 101 ARG A CA 1
ATOM 773 C C . ARG A 1 101 ? 21.122 -5.842 -20.539 1.00 87.88 101 ARG A C 1
ATOM 775 O O . ARG A 1 101 ? 20.658 -6.159 -19.445 1.00 87.88 101 ARG A O 1
ATOM 782 N N . LEU A 1 102 ? 21.554 -4.610 -20.814 1.00 86.94 102 LEU A N 1
ATOM 783 C CA . LEU A 1 102 ? 21.456 -3.517 -19.842 1.00 86.94 102 LEU A CA 1
ATOM 784 C C . LEU A 1 102 ? 20.002 -3.117 -19.618 1.00 86.94 102 LEU A C 1
ATOM 786 O O . LEU A 1 102 ? 19.586 -2.867 -18.489 1.00 86.94 102 LEU A O 1
ATOM 790 N N . GLU A 1 103 ? 19.216 -3.102 -20.686 1.00 85.44 103 GLU A N 1
ATOM 791 C CA . GLU A 1 103 ? 17.810 -2.745 -20.601 1.00 85.44 103 GLU A CA 1
ATOM 792 C C . GLU A 1 103 ? 16.973 -3.847 -19.938 1.00 85.44 103 GLU A C 1
ATOM 794 O O . GLU A 1 103 ? 16.107 -3.542 -19.119 1.00 85.44 103 GLU A O 1
ATOM 799 N N . LYS A 1 104 ? 17.304 -5.128 -20.164 1.00 88.81 104 LYS A N 1
ATOM 800 C CA . LYS A 1 104 ? 16.711 -6.235 -19.392 1.00 88.81 104 LYS A CA 1
ATOM 801 C C . LYS A 1 104 ? 16.959 -6.089 -17.889 1.00 88.81 104 LYS A C 1
ATOM 803 O O . LYS A 1 104 ? 16.039 -6.285 -17.099 1.00 88.81 104 LYS A O 1
ATOM 808 N N . ALA A 1 105 ? 18.184 -5.728 -17.493 1.00 88.19 105 ALA A N 1
ATOM 809 C CA . ALA A 1 105 ? 18.521 -5.517 -16.086 1.00 88.19 105 ALA A CA 1
ATOM 810 C C . ALA A 1 105 ? 17.691 -4.375 -15.478 1.00 88.19 105 ALA A C 1
ATOM 812 O O . ALA A 1 105 ? 17.095 -4.550 -14.422 1.00 88.19 105 ALA A O 1
ATOM 813 N N . ARG A 1 106 ? 17.547 -3.252 -16.191 1.00 87.69 106 ARG A N 1
ATOM 814 C CA . ARG A 1 106 ? 16.718 -2.119 -15.743 1.00 87.69 106 ARG A CA 1
ATOM 815 C C . ARG A 1 106 ? 15.245 -2.479 -15.576 1.00 87.69 106 ARG A C 1
ATOM 817 O O . ARG A 1 106 ? 14.613 -2.015 -14.631 1.00 87.69 106 ARG A O 1
ATOM 824 N N . LEU A 1 107 ? 14.690 -3.283 -16.484 1.00 87.75 107 LEU A N 1
ATOM 825 C CA . LEU A 1 107 ? 13.314 -3.768 -16.363 1.00 87.75 107 LEU A CA 1
ATOM 826 C C . LEU A 1 107 ? 13.161 -4.669 -15.131 1.00 87.75 107 LEU A C 1
ATOM 828 O O . LEU A 1 107 ? 12.227 -4.473 -14.356 1.00 87.75 107 LEU A O 1
ATOM 832 N N . SER A 1 108 ? 14.105 -5.585 -14.900 1.00 87.94 108 SER A N 1
ATOM 833 C CA . SER A 1 108 ? 14.123 -6.422 -13.693 1.00 87.94 108 SER A CA 1
ATOM 834 C C . SER A 1 108 ? 14.193 -5.581 -12.413 1.00 87.94 108 SER A C 1
ATOM 836 O O . SER A 1 108 ? 13.372 -5.757 -11.515 1.00 87.94 108 SER A O 1
ATOM 838 N N . ASP A 1 109 ? 15.106 -4.610 -12.355 1.00 90.31 109 ASP A N 1
ATOM 839 C CA . ASP A 1 109 ? 15.272 -3.722 -11.198 1.00 90.31 109 ASP A CA 1
ATOM 840 C C . ASP A 1 109 ? 14.008 -2.892 -10.923 1.00 90.31 109 ASP A C 1
ATOM 842 O O . ASP A 1 109 ? 13.634 -2.648 -9.767 1.00 90.31 109 ASP A O 1
ATOM 846 N N . LEU A 1 110 ? 13.323 -2.458 -11.986 1.00 89.06 110 LEU A N 1
ATOM 847 C CA . LEU A 1 110 ? 12.042 -1.769 -11.880 1.00 89.06 110 LEU A CA 1
ATOM 848 C C . LEU A 1 110 ? 10.983 -2.683 -11.255 1.00 89.06 110 LEU A C 1
ATOM 850 O O . LEU A 1 110 ? 10.294 -2.254 -10.328 1.00 89.06 110 LEU A O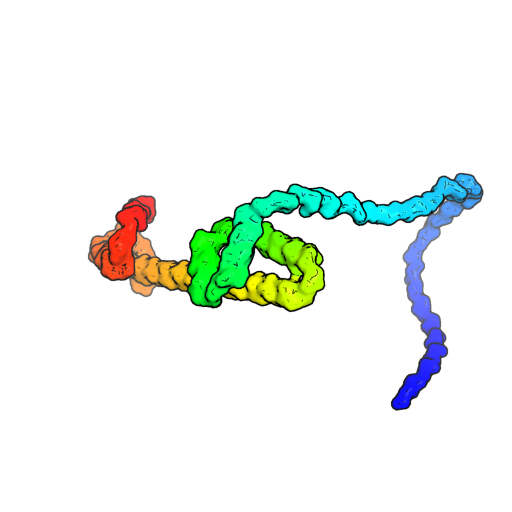 1
ATOM 854 N N . ALA A 1 111 ? 10.879 -3.932 -11.715 1.00 89.69 111 ALA A N 1
ATOM 855 C CA . ALA A 1 111 ? 9.938 -4.911 -11.173 1.00 89.69 111 ALA A CA 1
ATOM 856 C C . ALA A 1 111 ? 10.155 -5.134 -9.671 1.00 89.69 111 ALA A C 1
ATOM 858 O O . ALA A 1 111 ? 9.208 -5.038 -8.889 1.00 89.69 111 ALA A O 1
ATOM 859 N N . ASP A 1 112 ? 11.408 -5.334 -9.261 1.00 90.44 112 ASP A N 1
ATOM 860 C CA . ASP A 1 112 ? 11.779 -5.544 -7.860 1.00 90.44 112 ASP A CA 1
ATOM 861 C C . ASP A 1 112 ? 11.480 -4.317 -6.995 1.00 90.44 112 ASP A C 1
ATOM 863 O O . ASP A 1 112 ? 11.091 -4.416 -5.828 1.00 90.44 112 ASP A O 1
ATOM 867 N N . THR A 1 113 ? 11.659 -3.122 -7.549 1.00 90.12 113 THR A N 1
ATOM 868 C CA . THR A 1 113 ? 11.364 -1.871 -6.846 1.00 90.12 113 THR A CA 1
ATOM 869 C C . THR A 1 113 ? 9.860 -1.663 -6.673 1.00 90.12 113 THR A C 1
ATOM 871 O O . THR A 1 113 ? 9.411 -1.317 -5.576 1.00 90.12 113 THR A O 1
ATOM 874 N N . VAL A 1 114 ? 9.065 -1.933 -7.712 1.00 89.69 114 VAL A N 1
ATOM 875 C CA . VAL A 1 114 ? 7.597 -1.878 -7.638 1.00 89.69 114 VAL A CA 1
ATOM 876 C C . VAL A 1 114 ? 7.075 -2.915 -6.641 1.00 89.69 114 VAL A C 1
ATOM 878 O O . VAL A 1 114 ? 6.292 -2.567 -5.759 1.00 89.69 114 VAL A O 1
ATOM 881 N N . ALA A 1 115 ? 7.569 -4.155 -6.698 1.00 89.75 115 ALA A N 1
ATOM 882 C CA . ALA A 1 115 ? 7.175 -5.224 -5.783 1.00 89.75 115 ALA A CA 1
ATOM 883 C C . ALA A 1 115 ? 7.486 -4.888 -4.314 1.00 89.75 115 ALA A C 1
ATOM 885 O O . ALA A 1 115 ? 6.631 -5.056 -3.443 1.00 89.75 115 ALA A O 1
ATOM 886 N N . ARG A 1 116 ? 8.679 -4.349 -4.026 1.00 90.69 116 ARG A N 1
ATOM 887 C CA . ARG A 1 116 ? 9.039 -3.891 -2.672 1.00 90.69 116 ARG A CA 1
ATOM 888 C C . ARG A 1 116 ? 8.126 -2.774 -2.179 1.00 90.69 116 ARG A C 1
ATOM 890 O O . ARG A 1 116 ? 7.688 -2.808 -1.035 1.00 90.69 116 ARG A O 1
ATOM 897 N N . THR A 1 117 ? 7.809 -1.812 -3.041 1.00 88.62 117 THR A N 1
ATOM 898 C CA . THR A 1 117 ? 6.934 -0.685 -2.684 1.00 88.62 117 THR A CA 1
ATOM 899 C C . THR A 1 117 ? 5.516 -1.162 -2.366 1.00 88.62 117 THR A C 1
ATOM 901 O O . THR A 1 117 ? 4.934 -0.733 -1.372 1.00 88.62 117 THR A O 1
ATOM 904 N N . LEU A 1 118 ? 4.978 -2.091 -3.162 1.00 88.06 118 LEU A N 1
ATOM 905 C CA . LEU A 1 118 ? 3.675 -2.705 -2.900 1.00 88.06 118 LEU A CA 1
ATOM 906 C C . LEU A 1 118 ? 3.660 -3.464 -1.579 1.00 88.06 118 LEU A C 1
ATOM 908 O O . LEU A 1 118 ? 2.718 -3.326 -0.807 1.00 88.06 118 LEU A O 1
ATOM 912 N N . ARG A 1 119 ? 4.716 -4.231 -1.298 1.00 88.44 119 ARG A N 1
ATOM 913 C CA . ARG A 1 119 ? 4.836 -4.963 -0.040 1.00 88.44 119 ARG A CA 1
ATOM 914 C C . ARG A 1 119 ? 4.780 -4.023 1.162 1.00 88.44 119 ARG A C 1
ATOM 916 O O . ARG A 1 119 ? 3.985 -4.252 2.062 1.00 88.44 119 ARG A O 1
ATOM 923 N N . VAL A 1 120 ? 5.561 -2.944 1.132 1.00 88.88 120 VAL A N 1
ATOM 924 C CA . VAL A 1 120 ? 5.557 -1.932 2.199 1.00 88.88 120 VAL A CA 1
ATOM 925 C C . VAL A 1 120 ? 4.172 -1.294 2.352 1.00 88.88 120 VAL A C 1
ATOM 927 O O . VAL A 1 120 ? 3.713 -1.091 3.471 1.00 88.88 120 VAL A O 1
ATOM 930 N N . ALA A 1 121 ? 3.479 -1.006 1.247 1.00 85.06 121 ALA A N 1
ATOM 931 C CA . ALA A 1 121 ? 2.128 -0.451 1.293 1.00 85.06 121 ALA A CA 1
ATOM 932 C C . ALA A 1 121 ? 1.125 -1.415 1.953 1.00 85.06 121 ALA A C 1
ATOM 934 O O . ALA A 1 121 ? 0.345 -0.990 2.808 1.00 85.06 121 ALA A O 1
ATOM 935 N N . VAL A 1 122 ? 1.174 -2.705 1.607 1.00 88.25 122 VAL A N 1
ATOM 936 C CA . VAL A 1 122 ? 0.333 -3.742 2.227 1.00 88.25 122 VAL A CA 1
ATOM 937 C C . VAL A 1 122 ? 0.655 -3.879 3.713 1.00 88.25 122 VAL A C 1
ATOM 939 O O . VAL A 1 122 ? -0.242 -3.719 4.531 1.00 88.25 122 VAL A O 1
ATOM 942 N N . GLU A 1 123 ? 1.930 -4.042 4.071 1.00 89.25 123 GLU A N 1
ATOM 943 C CA . GLU A 1 123 ? 2.366 -4.159 5.470 1.00 89.25 123 GLU A CA 1
ATOM 944 C C . GLU A 1 123 ? 1.945 -2.934 6.301 1.00 89.25 123 GLU A C 1
ATOM 946 O O . GLU A 1 123 ? 1.491 -3.066 7.436 1.00 89.25 123 GLU A O 1
ATOM 951 N N . SER A 1 124 ? 2.029 -1.728 5.727 1.00 87.50 124 SER A N 1
ATOM 952 C CA . SER A 1 124 ? 1.562 -0.508 6.393 1.00 87.50 124 SER A CA 1
ATOM 953 C C . SER A 1 124 ? 0.044 -0.477 6.581 1.00 87.50 124 SER A C 1
ATOM 955 O O . SER A 1 124 ? -0.443 0.044 7.582 1.00 87.50 124 SER A O 1
ATOM 957 N N . THR A 1 125 ? -0.708 -1.042 5.636 1.00 86.62 125 THR A N 1
ATOM 958 C CA . THR A 1 125 ? -2.172 -1.089 5.701 1.00 86.62 125 THR A CA 1
ATOM 959 C C . THR A 1 125 ? -2.626 -2.091 6.753 1.00 86.62 125 THR A C 1
ATOM 961 O O . THR A 1 125 ? -3.519 -1.771 7.535 1.00 86.62 125 THR A O 1
ATOM 964 N N . ASP A 1 126 ? -1.969 -3.248 6.827 1.00 87.12 126 ASP A N 1
ATOM 965 C CA . ASP A 1 126 ? -2.212 -4.255 7.860 1.00 87.12 126 ASP A CA 1
ATOM 966 C C . ASP A 1 126 ? -1.908 -3.679 9.250 1.00 87.12 126 ASP A C 1
ATOM 968 O O . ASP A 1 126 ? -2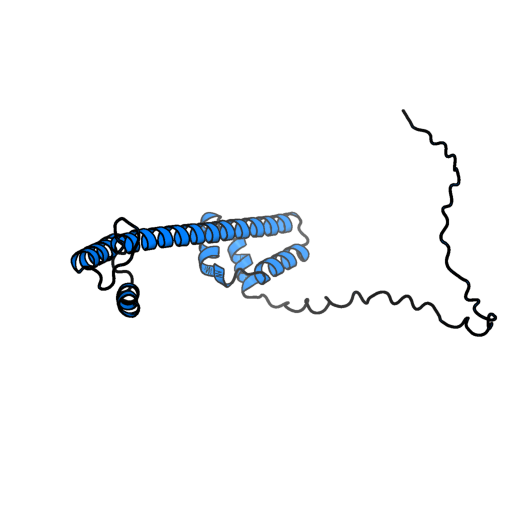.754 -3.728 10.141 1.00 87.12 126 ASP A O 1
ATOM 972 N N . ALA A 1 127 ? -0.770 -2.995 9.411 1.00 88.44 127 ALA A N 1
ATOM 973 C CA . ALA A 1 127 ? -0.427 -2.327 10.666 1.00 88.44 127 ALA A CA 1
ATOM 974 C C . ALA A 1 127 ? -1.454 -1.249 11.069 1.00 88.44 127 ALA A C 1
ATOM 976 O O . ALA A 1 127 ? -1.781 -1.103 12.249 1.00 88.44 127 ALA A O 1
ATOM 977 N N . LEU A 1 128 ? -1.989 -0.492 10.103 1.00 85.44 128 LEU A N 1
ATOM 978 C CA . LEU A 1 128 ? -3.056 0.480 10.357 1.00 85.44 128 LEU A CA 1
ATOM 979 C C . LEU A 1 128 ? -4.381 -0.197 10.730 1.00 85.44 128 LEU A C 1
ATOM 981 O O . LEU A 1 128 ? -5.108 0.328 11.575 1.00 85.44 128 LEU A O 1
ATOM 985 N N . ALA A 1 129 ? -4.707 -1.334 10.114 1.00 81.75 129 ALA A N 1
ATOM 986 C CA . ALA A 1 129 ? -5.897 -2.110 10.444 1.00 81.75 129 ALA A CA 1
ATOM 987 C C . ALA A 1 129 ? -5.811 -2.671 11.872 1.00 81.75 129 ALA A C 1
ATOM 989 O O . ALA A 1 129 ? -6.754 -2.502 12.648 1.00 81.75 129 ALA A O 1
ATOM 990 N N . ASP A 1 130 ? -4.662 -3.230 12.250 1.00 85.69 130 ASP A N 1
ATOM 991 C CA . ASP A 1 130 ? -4.400 -3.728 13.601 1.00 85.69 130 ASP A CA 1
ATOM 992 C C . ASP A 1 130 ? -4.470 -2.603 14.640 1.00 85.69 130 ASP A C 1
ATOM 994 O O . ASP A 1 130 ? -5.132 -2.744 15.670 1.00 85.69 130 ASP A O 1
ATOM 998 N N . ALA A 1 131 ? -3.863 -1.447 14.352 1.00 83.56 131 ALA A N 1
ATOM 999 C CA . ALA A 1 131 ? -3.914 -0.285 15.236 1.00 83.56 131 ALA A CA 1
ATOM 1000 C C . ALA A 1 131 ? -5.352 0.216 15.452 1.00 83.56 131 ALA A C 1
ATOM 1002 O O . ALA A 1 131 ? -5.749 0.493 16.585 1.00 83.56 131 ALA A O 1
ATOM 1003 N N . LYS A 1 132 ? -6.159 0.292 14.386 1.00 80.06 132 LYS A N 1
ATOM 1004 C CA . LYS A 1 132 ? -7.575 0.682 14.480 1.00 80.06 132 LYS A CA 1
ATOM 1005 C C . LYS A 1 132 ? -8.413 -0.352 15.228 1.00 80.06 132 LYS A C 1
ATOM 1007 O O . LYS A 1 132 ? -9.295 0.025 15.995 1.00 80.06 132 LYS A O 1
ATOM 1012 N N . SER A 1 133 ? -8.131 -1.638 15.038 1.00 82.94 133 SER A N 1
ATOM 1013 C CA . SER A 1 133 ? -8.786 -2.718 15.780 1.00 82.94 133 SER A CA 1
ATOM 1014 C C . SER A 1 133 ? -8.482 -2.623 17.277 1.00 82.94 133 SER A C 1
ATOM 1016 O O . SER A 1 133 ? -9.397 -2.657 18.099 1.00 82.94 133 SER A O 1
ATOM 1018 N N . ALA A 1 134 ? -7.218 -2.390 17.643 1.00 86.25 134 ALA A N 1
ATOM 1019 C CA . ALA A 1 134 ? -6.814 -2.182 19.030 1.00 86.25 134 ALA A CA 1
ATOM 1020 C C . ALA A 1 134 ? -7.491 -0.946 19.652 1.00 86.25 134 ALA A C 1
ATOM 1022 O O . ALA A 1 134 ? -7.965 -1.011 20.785 1.00 86.25 134 ALA A O 1
ATOM 1023 N N . GLN A 1 135 ? -7.604 0.159 18.908 1.00 83.62 135 GLN A N 1
ATOM 1024 C CA . GLN A 1 135 ? -8.351 1.343 19.353 1.00 83.62 135 GLN A CA 1
ATOM 1025 C C . GLN A 1 135 ? -9.837 1.030 19.577 1.00 83.62 135 GLN A C 1
ATOM 1027 O O . GLN A 1 135 ? -10.396 1.383 20.614 1.00 83.62 135 GLN A O 1
ATOM 1032 N N . ALA A 1 136 ? -10.479 0.307 18.656 1.00 81.25 136 ALA A N 1
ATOM 1033 C CA . ALA A 1 136 ? -11.872 -0.102 18.817 1.00 81.25 136 ALA A CA 1
ATOM 1034 C C . ALA A 1 136 ? -12.070 -1.000 20.052 1.00 81.25 136 ALA A C 1
ATOM 1036 O O . ALA A 1 136 ? -13.019 -0.799 20.809 1.00 81.25 136 ALA A O 1
ATOM 1037 N N . GLN A 1 137 ? -11.153 -1.940 20.305 1.00 84.19 137 GLN A N 1
ATOM 1038 C CA . GLN A 1 137 ? -11.177 -2.784 21.504 1.00 84.19 137 GLN A CA 1
ATOM 1039 C C . GLN A 1 137 ? -11.053 -1.960 22.791 1.00 84.19 137 GLN A C 1
ATOM 1041 O O . GLN A 1 137 ? -11.795 -2.208 23.738 1.00 84.19 137 GLN A O 1
ATOM 1046 N N . GLN A 1 138 ? -10.174 -0.955 22.821 1.00 84.75 138 GLN A N 1
ATOM 1047 C CA . GLN A 1 138 ? -10.031 -0.054 23.972 1.00 84.75 138 GLN A CA 1
ATOM 1048 C C . GLN A 1 138 ? -11.313 0.740 24.244 1.00 84.75 138 GLN A C 1
ATOM 1050 O O . GLN A 1 138 ? -11.709 0.896 25.396 1.00 84.75 138 GLN A O 1
ATOM 1055 N N . ILE A 1 139 ? -11.992 1.202 23.193 1.00 82.56 139 ILE A N 1
ATOM 1056 C CA . ILE A 1 139 ? -13.261 1.929 23.319 1.00 82.56 139 ILE A CA 1
ATOM 1057 C C . ILE A 1 139 ? -14.371 1.004 23.827 1.00 82.56 139 ILE A C 1
ATOM 1059 O O . ILE A 1 139 ? -15.121 1.385 24.724 1.00 82.56 139 ILE A O 1
ATOM 1063 N N . ILE A 1 140 ? -14.471 -0.213 23.288 1.00 82.44 140 ILE A N 1
ATOM 1064 C CA . ILE A 1 140 ? -15.471 -1.201 23.715 1.00 82.44 140 ILE A CA 1
ATOM 1065 C C . ILE A 1 140 ? -15.213 -1.647 25.160 1.00 82.44 140 ILE A C 1
ATOM 1067 O O . ILE A 1 140 ? -16.165 -1.831 25.916 1.00 82.44 140 ILE A O 1
ATOM 1071 N N . ALA A 1 141 ? -13.951 -1.741 25.587 1.00 84.69 141 ALA A N 1
ATOM 1072 C CA . ALA A 1 141 ? -13.596 -2.069 26.966 1.00 84.69 141 ALA A CA 1
ATOM 1073 C C . ALA A 1 141 ? -14.145 -1.057 27.991 1.00 84.69 141 ALA A C 1
ATOM 1075 O O . ALA A 1 141 ? -14.396 -1.437 29.128 1.00 84.69 141 ALA A O 1
ATOM 1076 N N . LEU A 1 142 ? -14.419 0.197 27.601 1.00 81.19 142 LEU A N 1
ATOM 1077 C CA . LEU A 1 142 ? -15.071 1.186 28.479 1.00 81.19 142 LEU A CA 1
ATOM 1078 C C . LEU A 1 142 ? -16.520 0.820 28.835 1.00 81.19 142 LEU A C 1
ATOM 1080 O O . LEU A 1 142 ? -17.075 1.344 29.803 1.00 81.19 142 LEU A O 1
ATOM 1084 N N . LEU A 1 143 ? -17.157 -0.034 28.033 1.00 79.88 143 LEU A N 1
ATOM 1085 C CA . LEU A 1 143 ? -18.513 -0.512 28.287 1.00 79.88 143 LEU A CA 1
ATOM 1086 C C . LEU A 1 143 ? -18.531 -1.732 29.214 1.00 79.88 143 LEU A C 1
ATOM 1088 O O . LEU A 1 143 ? -19.522 -1.935 29.922 1.00 79.88 143 LEU A O 1
ATOM 1092 N N . ALA A 1 144 ? -17.453 -2.517 29.221 1.00 82.12 144 ALA A N 1
ATOM 1093 C CA . ALA A 1 144 ? -17.327 -3.704 30.053 1.00 82.12 144 ALA A CA 1
ATOM 1094 C C . ALA A 1 144 ? -17.212 -3.339 31.545 1.00 82.12 144 ALA A C 1
ATOM 1096 O O . ALA A 1 144 ? -16.820 -2.228 31.911 1.00 82.12 144 ALA A O 1
ATOM 1097 N N . ASP A 1 145 ? -17.626 -4.249 32.424 1.00 77.56 145 ASP A N 1
ATOM 1098 C CA . ASP A 1 145 ? -17.323 -4.168 33.854 1.00 77.56 145 ASP A CA 1
ATOM 1099 C C . ASP A 1 145 ? -15.897 -4.651 34.178 1.00 77.56 145 ASP A C 1
ATOM 1101 O O . ASP A 1 145 ? -15.124 -5.000 33.287 1.00 77.56 145 ASP A O 1
ATOM 1105 N N . GLU A 1 146 ? -15.533 -4.635 35.464 1.00 77.75 146 GLU A N 1
ATOM 1106 C CA . GLU A 1 146 ? -14.201 -5.046 35.939 1.00 77.75 146 GLU A CA 1
ATOM 1107 C C . GLU A 1 146 ? -13.885 -6.523 35.640 1.00 77.75 146 GLU A C 1
ATOM 1109 O O . GLU A 1 146 ? -12.722 -6.924 35.639 1.00 77.75 146 GLU A O 1
ATOM 1114 N N . GLU A 1 147 ? -14.912 -7.321 35.343 1.00 79.50 147 GLU A N 1
ATOM 1115 C CA . GLU A 1 147 ? -14.830 -8.745 35.019 1.00 79.50 147 GLU A CA 1
ATOM 1116 C C . GLU A 1 147 ? -14.853 -8.994 33.499 1.00 79.50 147 GLU A C 1
ATOM 1118 O O . GLU A 1 147 ? -14.705 -10.132 33.053 1.00 79.50 147 GLU A O 1
ATOM 1123 N N . GLY A 1 148 ? -14.996 -7.938 32.688 1.00 76.94 148 GLY A N 1
ATOM 1124 C CA . GLY A 1 148 ? -15.073 -8.021 31.231 1.00 76.94 148 GLY A CA 1
ATOM 1125 C C . GLY A 1 148 ? -16.468 -8.352 30.693 1.00 76.94 148 GLY A C 1
ATOM 1126 O O . GLY A 1 148 ? -16.607 -8.622 29.499 1.00 76.94 148 GLY A O 1
ATOM 1127 N N . ASN A 1 149 ? -17.502 -8.331 31.536 1.00 79.88 149 ASN A N 1
ATOM 1128 C CA . ASN A 1 149 ? -18.874 -8.601 31.130 1.00 79.88 149 ASN A CA 1
ATOM 1129 C C . ASN A 1 149 ? -19.581 -7.321 30.673 1.00 79.88 149 ASN A C 1
ATOM 1131 O O . ASN A 1 149 ? -19.371 -6.217 31.183 1.00 79.88 149 ASN A O 1
ATOM 1135 N N . PHE A 1 150 ? -20.475 -7.484 29.700 1.00 80.81 150 PHE A N 1
ATOM 1136 C CA . PHE A 1 150 ? -21.349 -6.417 29.233 1.00 80.81 150 PHE A CA 1
ATOM 1137 C C . PHE A 1 150 ? -22.707 -6.568 29.908 1.00 80.81 150 PHE A C 1
ATOM 1139 O O . PHE A 1 150 ? 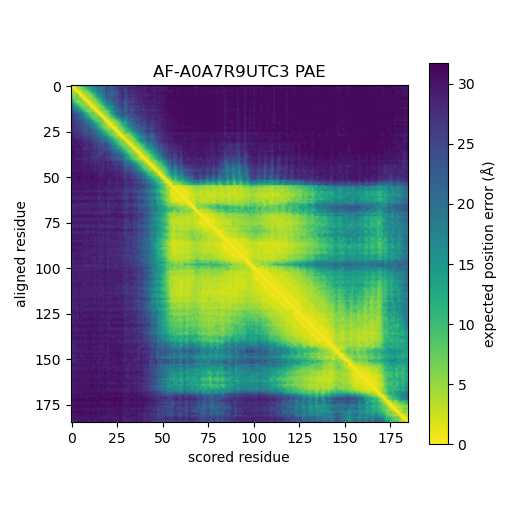-23.500 -7.440 29.556 1.00 80.81 150 PHE A O 1
ATOM 1146 N N . ALA A 1 151 ? -22.976 -5.714 30.892 1.00 74.69 151 ALA A N 1
ATOM 1147 C CA . ALA A 1 151 ? -24.292 -5.640 31.502 1.00 74.69 151 ALA A CA 1
ATOM 1148 C C . ALA A 1 151 ? -25.247 -4.875 30.574 1.00 74.69 151 ALA A C 1
ATOM 1150 O O . ALA A 1 151 ? -25.043 -3.696 30.285 1.00 74.69 151 ALA A O 1
ATOM 1151 N N . THR A 1 152 ? -26.304 -5.545 30.120 1.00 75.81 152 THR A N 1
ATOM 1152 C CA . THR A 1 152 ? -27.459 -4.914 29.470 1.00 75.81 152 THR A CA 1
ATOM 1153 C C . THR A 1 152 ? -28.600 -4.778 30.480 1.00 75.81 152 THR A C 1
ATOM 1155 O O . THR A 1 152 ? -28.993 -5.793 31.060 1.00 75.81 152 THR A O 1
ATOM 1158 N N . PRO A 1 153 ? -29.174 -3.578 30.688 1.00 77.69 153 PRO A N 1
ATOM 1159 C CA . PRO A 1 153 ? -28.897 -2.321 29.985 1.00 77.69 153 PRO A CA 1
ATOM 1160 C C . PRO A 1 153 ? -27.555 -1.688 30.385 1.00 77.69 153 PRO A C 1
ATOM 1162 O O . PRO A 1 153 ? -27.206 -1.665 31.564 1.00 77.69 153 PRO A O 1
ATOM 1165 N N . ILE A 1 154 ? -26.832 -1.125 29.409 1.00 78.81 154 ILE A N 1
ATOM 1166 C CA . ILE A 1 154 ? -25.559 -0.434 29.663 1.00 78.81 154 ILE A CA 1
ATOM 1167 C C . ILE A 1 154 ? -25.806 0.803 30.528 1.00 78.81 154 ILE A C 1
ATOM 1169 O O . ILE A 1 154 ? -26.686 1.616 30.238 1.00 78.81 154 ILE A O 1
ATOM 1173 N N . HIS A 1 155 ? -24.981 0.979 31.562 1.00 81.62 155 HIS A N 1
ATOM 1174 C CA . HIS A 1 155 ? -25.067 2.138 32.443 1.00 81.62 155 HIS A CA 1
ATOM 1175 C C . HIS A 1 155 ? -24.849 3.450 31.658 1.00 81.62 155 HIS A C 1
ATOM 1177 O O . HIS A 1 155 ? -23.861 3.561 30.919 1.00 81.62 155 HIS A O 1
ATOM 1183 N N . PRO A 1 156 ? -25.713 4.470 31.824 1.00 80.88 156 PRO A N 1
ATOM 1184 C CA . PRO A 1 156 ? -25.666 5.703 31.031 1.00 80.88 156 PRO A CA 1
ATOM 1185 C C . PRO A 1 156 ? -24.321 6.438 31.129 1.00 80.88 156 PRO A C 1
ATOM 1187 O O . PRO A 1 156 ? -23.864 7.006 30.138 1.00 80.88 156 PRO A O 1
ATOM 1190 N N . ASP A 1 157 ? -23.646 6.361 32.276 1.00 82.62 157 ASP A N 1
ATOM 1191 C CA . ASP A 1 157 ? -22.335 6.993 32.477 1.00 82.62 157 ASP A CA 1
ATOM 1192 C C . ASP A 1 157 ? -21.230 6.347 31.627 1.00 82.62 157 ASP A C 1
ATOM 1194 O O . ASP A 1 157 ? -20.403 7.049 31.043 1.00 82.62 157 ASP A O 1
ATOM 1198 N N . ARG A 1 158 ? -21.244 5.014 31.480 1.00 80.19 158 ARG A N 1
ATOM 1199 C CA . ARG A 1 158 ? -20.284 4.289 30.626 1.00 80.19 158 ARG A CA 1
ATOM 1200 C C . ARG A 1 158 ? -20.535 4.580 29.153 1.00 80.19 158 ARG A C 1
ATOM 1202 O O . ARG A 1 158 ? -19.603 4.797 28.382 1.00 80.19 158 ARG A O 1
ATOM 1209 N N . LEU A 1 159 ? -21.808 4.680 28.778 1.00 82.50 159 LEU A N 1
ATOM 1210 C CA . LEU A 1 159 ? -22.222 5.086 27.440 1.00 82.50 159 LEU A CA 1
ATOM 1211 C C . LEU A 1 159 ? -21.766 6.523 27.119 1.00 82.50 159 LEU A C 1
ATOM 1213 O O . LEU A 1 159 ? -21.307 6.801 26.009 1.00 82.50 159 LEU A O 1
ATOM 1217 N N . ALA A 1 160 ? -21.869 7.442 28.083 1.00 82.81 160 ALA A N 1
ATOM 1218 C CA . ALA A 1 160 ? -21.395 8.817 27.945 1.00 82.81 160 ALA A CA 1
ATOM 1219 C C . ALA A 1 160 ? -19.864 8.887 27.821 1.00 82.81 160 ALA A C 1
ATOM 1221 O O . ALA A 1 160 ? -19.364 9.603 26.948 1.00 82.81 160 ALA A O 1
ATOM 1222 N N . ALA A 1 161 ? -19.136 8.106 28.626 1.00 82.38 161 ALA A N 1
ATOM 1223 C CA . ALA A 1 161 ? -17.678 8.005 28.579 1.00 82.38 161 ALA A CA 1
ATOM 1224 C C . ALA A 1 161 ? -17.179 7.443 27.238 1.00 82.38 161 ALA A C 1
ATOM 1226 O O . ALA A 1 161 ? -16.311 8.045 26.606 1.00 82.38 161 ALA A O 1
ATOM 1227 N N . MET A 1 162 ? -17.787 6.358 26.744 1.00 83.81 162 MET A N 1
ATOM 1228 C CA . MET A 1 162 ? -17.486 5.804 25.421 1.00 83.81 162 MET A CA 1
ATOM 1229 C C . MET A 1 162 ? -17.731 6.844 24.320 1.00 83.81 162 MET A C 1
ATOM 1231 O O . MET A 1 162 ? -16.865 7.077 23.482 1.00 83.81 162 MET A O 1
ATOM 1235 N N . ARG A 1 163 ? -18.886 7.527 24.333 1.00 82.12 163 ARG A N 1
ATOM 1236 C CA . ARG A 1 163 ? -19.205 8.568 23.339 1.00 82.12 163 ARG A CA 1
ATOM 1237 C C . ARG A 1 163 ? -18.225 9.739 23.377 1.00 82.12 163 ARG A C 1
ATOM 1239 O O . ARG A 1 163 ? -17.924 10.296 22.327 1.00 82.12 163 ARG A O 1
ATOM 1246 N N . ALA A 1 164 ? -17.747 10.132 24.557 1.00 82.69 164 ALA A N 1
ATOM 1247 C CA . ALA A 1 164 ? -16.711 11.152 24.682 1.00 82.69 164 ALA A CA 1
ATOM 1248 C C . ALA A 1 164 ? -15.384 10.673 24.079 1.00 82.69 164 ALA A C 1
ATOM 1250 O O . ALA A 1 164 ? -14.801 11.393 23.274 1.00 82.69 164 ALA A O 1
ATOM 1251 N N . ARG A 1 165 ? -14.970 9.433 24.372 1.00 80.06 165 ARG A N 1
ATOM 1252 C CA . ARG A 1 165 ? -13.733 8.851 23.836 1.00 80.06 165 ARG A CA 1
ATOM 1253 C C . ARG A 1 165 ? -13.753 8.717 22.315 1.00 80.06 165 ARG A C 1
ATOM 1255 O O . ARG A 1 165 ? -12.790 9.094 21.661 1.00 80.06 165 ARG A O 1
ATOM 1262 N N . VAL A 1 166 ? -14.875 8.268 21.752 1.00 80.25 166 VAL A N 1
ATOM 1263 C CA . VAL A 1 166 ? -15.073 8.197 20.297 1.00 80.25 166 VAL A CA 1
ATOM 1264 C C . VAL A 1 166 ? -14.950 9.583 19.659 1.00 80.25 166 VAL A C 1
ATOM 1266 O O . VAL A 1 166 ? -14.304 9.720 18.627 1.00 80.25 166 VAL A O 1
ATOM 1269 N N . ARG A 1 167 ? -15.526 10.630 20.265 1.00 77.81 167 ARG A N 1
ATOM 1270 C CA . ARG A 1 167 ? -15.412 11.995 19.724 1.00 77.81 167 ARG A CA 1
ATOM 1271 C C . ARG A 1 167 ? -13.981 12.535 19.760 1.00 77.81 167 ARG A C 1
ATOM 1273 O O . ARG A 1 167 ? -13.580 13.182 18.796 1.00 77.81 167 ARG A O 1
ATOM 1280 N N . ASP A 1 168 ? -13.239 12.261 20.830 1.00 80.12 168 ASP A N 1
ATOM 1281 C CA . ASP A 1 168 ? -11.865 12.746 21.006 1.00 80.12 168 ASP A CA 1
ATOM 1282 C C . ASP A 1 168 ? -10.855 11.993 20.127 1.00 80.12 168 ASP A C 1
ATOM 1284 O O . ASP A 1 168 ? -9.980 12.614 19.529 1.00 80.12 168 ASP A O 1
ATOM 1288 N N . GLU A 1 169 ? -10.962 10.664 20.031 1.00 72.31 169 GLU A N 1
ATOM 1289 C CA . GLU A 1 169 ? -9.971 9.833 19.330 1.00 72.31 169 GLU A CA 1
ATOM 1290 C C . GLU A 1 169 ? -10.283 9.628 17.846 1.00 72.31 169 GLU A C 1
ATOM 1292 O O . GLU A 1 169 ? -9.359 9.537 17.038 1.00 72.31 169 GLU A O 1
ATOM 1297 N N . LEU A 1 170 ? -11.565 9.564 17.466 1.00 65.06 170 LEU A N 1
ATOM 1298 C CA . LEU A 1 170 ? -11.974 9.314 16.080 1.00 65.06 170 LEU A CA 1
ATOM 1299 C C . LEU A 1 170 ? -12.382 10.572 15.307 1.00 65.06 170 LEU A C 1
ATOM 1301 O O . LEU A 1 170 ? -12.805 10.429 14.165 1.00 65.06 170 LEU A O 1
ATOM 1305 N N . GLY A 1 171 ? -12.251 11.775 15.882 1.00 58.03 171 GLY A N 1
ATOM 1306 C CA . GLY A 1 171 ? -12.348 13.074 15.196 1.00 58.03 171 GLY A CA 1
ATOM 1307 C C . GLY A 1 171 ? -13.199 13.098 13.915 1.00 58.03 171 GLY A C 1
ATOM 1308 O O . GLY A 1 171 ? -12.686 12.930 12.814 1.00 58.03 171 GLY A O 1
ATOM 1309 N N . SER A 1 172 ? -14.507 13.342 14.036 1.00 50.78 172 SER A N 1
ATOM 1310 C CA . SER A 1 172 ? -15.469 13.435 12.915 1.00 50.78 172 SER A CA 1
ATOM 1311 C C . SER A 1 172 ? -15.577 12.224 11.970 1.00 50.78 172 SER A C 1
ATOM 1313 O O . SER A 1 172 ? -16.231 12.334 10.933 1.00 50.78 172 SER A O 1
ATOM 1315 N N . HIS A 1 173 ? -14.979 11.068 12.277 1.00 55.34 173 HIS A N 1
ATOM 1316 C CA . HIS A 1 173 ? -15.222 9.879 11.468 1.00 55.34 173 HIS A CA 1
ATOM 1317 C C . HIS A 1 173 ? -16.660 9.387 11.639 1.00 55.34 173 HIS A C 1
ATOM 1319 O O . HIS A 1 173 ? -17.078 9.007 12.729 1.00 55.34 173 HIS A O 1
ATOM 1325 N N . ASP A 1 174 ? -17.365 9.457 10.507 1.00 52.47 174 ASP A N 1
ATOM 1326 C CA . ASP A 1 174 ? -18.649 8.873 10.136 1.00 52.47 174 ASP A CA 1
ATOM 1327 C C . ASP A 1 174 ? -19.627 8.664 11.297 1.00 52.47 174 ASP A C 1
ATOM 1329 O O . ASP A 1 174 ? -19.543 7.691 12.050 1.00 52.47 174 ASP A O 1
ATOM 1333 N N . GLU A 1 175 ? -20.666 9.502 11.361 1.00 52.38 175 GLU A N 1
ATOM 1334 C CA . GLU A 1 175 ? -21.857 9.201 12.165 1.00 52.38 175 GLU A CA 1
ATOM 1335 C C . GLU A 1 175 ? -22.402 7.785 11.885 1.00 52.38 175 GLU A C 1
ATOM 1337 O O . GLU A 1 175 ? -23.045 7.192 12.748 1.00 52.38 175 GLU A O 1
ATOM 1342 N N . ASN A 1 176 ? -22.063 7.182 10.739 1.00 54.03 176 ASN A N 1
ATOM 1343 C CA . ASN A 1 176 ? -22.303 5.772 10.429 1.00 54.03 176 ASN A CA 1
ATOM 1344 C C . ASN A 1 176 ? -21.685 4.783 11.442 1.00 54.03 176 ASN A C 1
ATOM 1346 O O . ASN A 1 176 ? -22.316 3.778 11.766 1.00 54.03 176 ASN A O 1
ATOM 1350 N N . PHE A 1 177 ? -20.498 5.043 12.006 1.00 58.16 177 PHE A N 1
ATOM 1351 C CA . PHE A 1 177 ? -19.923 4.175 13.045 1.00 58.16 177 PHE A CA 1
ATOM 1352 C C . PHE A 1 177 ? -20.740 4.256 14.343 1.00 58.16 177 PHE A C 1
ATOM 1354 O O . PHE A 1 177 ? -21.115 3.235 14.918 1.00 58.16 177 PHE A O 1
ATOM 1361 N N . VAL A 1 178 ? -21.097 5.473 14.769 1.00 56.16 178 VAL A N 1
ATOM 1362 C CA . VAL A 1 178 ? -21.858 5.712 16.009 1.00 56.16 178 VAL A CA 1
ATOM 1363 C C . VAL A 1 178 ? -23.316 5.254 15.889 1.00 56.16 178 VAL A C 1
ATOM 1365 O O . VAL A 1 178 ? -23.885 4.802 16.878 1.00 56.16 178 VAL A O 1
ATOM 1368 N N . THR A 1 179 ? -23.915 5.320 14.696 1.00 58.00 179 THR A N 1
ATOM 1369 C CA . THR A 1 179 ? -25.285 4.840 14.416 1.00 58.00 179 THR A CA 1
ATOM 1370 C C . THR A 1 179 ? -25.388 3.324 14.271 1.00 58.00 179 THR A C 1
ATOM 1372 O O . THR A 1 179 ? -26.472 2.780 14.463 1.00 58.00 179 THR A O 1
ATOM 1375 N N . THR A 1 180 ? -24.282 2.619 14.026 1.00 58.28 180 THR A N 1
ATOM 1376 C CA . THR A 1 180 ? -24.278 1.148 14.026 1.00 58.28 180 THR A CA 1
ATOM 1377 C C . THR A 1 180 ? -24.312 0.582 15.452 1.00 58.28 180 THR A C 1
ATOM 1379 O O . THR A 1 180 ? -24.906 -0.465 15.686 1.00 58.28 180 THR A O 1
ATOM 1382 N N . LEU A 1 181 ? -23.751 1.287 16.439 1.00 57.75 181 LEU A N 1
ATOM 1383 C CA . LEU A 1 181 ? -23.746 0.846 17.841 1.00 57.75 181 LEU A CA 1
ATOM 1384 C C . LEU A 1 181 ? -25.143 0.669 18.477 1.00 57.75 181 LEU A C 1
ATOM 1386 O O . LEU A 1 181 ? -25.337 -0.343 19.145 1.00 57.75 181 LEU A O 1
ATOM 1390 N N . PRO A 1 182 ? -26.138 1.561 18.284 1.00 53.28 182 PRO A N 1
ATOM 1391 C CA . PRO A 1 182 ? -27.491 1.333 18.791 1.00 53.28 182 PRO A CA 1
ATOM 1392 C C . PRO A 1 182 ? -28.253 0.229 18.046 1.00 53.28 182 PRO A C 1
ATOM 1394 O O . PRO A 1 182 ? -29.298 -0.175 18.528 1.00 53.28 182 PRO A O 1
ATOM 1397 N N . ALA A 1 183 ? -27.777 -0.269 16.897 1.00 51.09 183 ALA A N 1
ATOM 1398 C CA . ALA A 1 183 ? -28.400 -1.422 16.236 1.00 51.09 183 ALA A CA 1
ATOM 1399 C C . ALA A 1 183 ? -28.057 -2.759 16.926 1.00 51.09 183 ALA A C 1
ATOM 1401 O O . ALA A 1 183 ? -28.710 -3.767 16.662 1.00 51.09 183 ALA A O 1
ATOM 1402 N N . PHE A 1 184 ? -27.040 -2.765 17.797 1.00 44.94 184 PHE A N 1
ATOM 1403 C CA . PHE A 1 184 ? -26.577 -3.931 18.557 1.00 44.94 184 PHE A CA 1
ATOM 1404 C C . PHE A 1 184 ? -26.860 -3.830 20.070 1.00 44.94 184 PHE A C 1
ATOM 1406 O O . PHE A 1 184 ? -26.420 -4.700 20.822 1.00 44.94 184 PHE A O 1
ATOM 1413 N N . LEU A 1 185 ? -27.586 -2.794 20.508 1.00 41.50 185 LEU A N 1
ATOM 1414 C CA . LEU A 1 185 ? -28.063 -2.581 21.883 1.00 41.50 185 LEU A CA 1
ATOM 1415 C C . LEU A 1 185 ? -29.589 -2.617 21.932 1.00 41.50 185 LEU A C 1
ATOM 1417 O O . LEU A 1 185 ? -30.113 -3.088 22.965 1.00 41.50 185 LEU A O 1
#

Nearest PDB structures (foldseek):
  2w0g-assembly1_A  TM=4.051E-01  e=1.472E+00  Homo sapiens
  1us7-assembly1_B  TM=4.429E-01  e=3.369E+00  Homo sapiens
  5fwl-assembly1_E  TM=4.465E-01  e=6.086E+00  Homo sapiens
  3uu3-assembly1_E  TM=3.297E-01  e=6.849E+00  Gloeobacter violaceus

Secondary structure (DSSP, 8-state):
---------------------PPP---TT--------------SSTTS----S--HHHHHHHHHHHS-HHHHHHHHHHTTTT-SHHHHHHHHHHHHH---HHHHHHHHHHHHHHHHHHHHHHHHHHHHHHHHHHHHHHHHHTTS-TTS--PSSPPHHHHHHHHHHHHHHSTT--HHHHHHGGG--

Sequence (185 aa):
MRLPLTMVASLGAWGCIASGYTPPVSDPRLLARRSVFLRPPTRALAWLSASSAPTRLDELILRMRTTTSSQLSKLVAENIKLIDTSFFLRLAELADSTDDRLEKARLSDLADTVARTLRVAVESTDALADAKSAQAQQIIALLADEEGNFATPIHPDRLAAMRARVRDELGSHDENFVTTLPAFL

Radius of gyration: 34.95 Å; Cα contacts (8 Å, |Δi|>4): 54; chains: 1; bounding box: 72×85×69 Å